Protein AF-0000000078283180 (afdb_homodimer)

Foldseek 3Di:
DADLLRDPDWQEWEKEAADCVVVQVVVCVVLVHDRWDKDKQAACVQWQKDFPNHGFRPWIWIKTWDDDDVNHIYMYTYIDCGDHLSNVCCVVPNIDTAEIEDESPPDDPVSSVVSVVVVPWAWGMKTAGNVNQWIKTWIHPCVPPNHIYMYTYGND/DADLLRDPDWQEWEKEAADCVVVQVVVCVVLVHDRWDKDKQAACVQWQKDFPNHGFRPWIWIKTWDDDDVNHIYMYTYIDCGDHLSNVCCVVPNIDTAEIEDESPPDDPVSSVVSVVVVPWDWGMKTAGNVRQWIKTWIHPCVPPNHIYMYTYGND

Secondary structure (DSSP, 8-state):
---TTS-----EEEEE-S-HHHHHHHHHHHHTSPPPPPEE---HHHH--EETTEE-TT--EEEEEEEEETTEEEEEEEE-SSSSHHHHHHHHH-SEEEEEEEE-TTS-HHHHHHHHHHTT-EEEEEEE-TTSSEEEEEEE-TTTTSSEEEEEEE--/---TTS-----EEEEE-S-HHHHHHHHHHHHTSPPPPPEE---HHHH--EETTEE-TT--EEEEEEE-STT-EEEEEEE-SSSSHHHHHHHHH-SEEEEEEEE-TTS-HHHHHHHHHHTT-EEEEEEE-TTSSEEEEEEE-TTTTSSEEEEEEE--

InterPro domains:
  IPR029068 Glyoxalase/Bleomycin resistance protein/Dihydroxybiphenyl dioxygenase [G3DSA:3.10.180.10] (2-153)
  IPR029068 Glyoxalase/Bleomycin resistance protein/Dihydroxybiphenyl dioxygenase [SSF54593] (11-151)

Radius of gyration: 19.09 Å; Cα contacts (8 Å, |Δi|>4): 791; chains: 2; bounding box: 43×55×44 Å

Structure (mmCIF, N/CA/C/O backbone):
data_AF-0000000078283180-model_v1
#
loop_
_entity.id
_entity.type
_entity.pdbx_description
1 polymer 'Lactoylglutathione lyase'
#
loop_
_atom_site.group_PDB
_atom_site.id
_atom_site.type_symbol
_atom_site.label_atom_id
_atom_site.label_alt_id
_atom_site.label_comp_id
_atom_site.label_asym_id
_atom_site.label_entity_id
_atom_site.label_seq_id
_atom_site.pdbx_PDB_ins_code
_atom_site.Cartn_x
_atom_site.Cartn_y
_atom_site.Cartn_z
_atom_site.occupancy
_atom_site.B_iso_or_equiv
_atom_site.auth_seq_id
_atom_site.auth_comp_id
_atom_site.auth_asym_id
_atom_site.auth_atom_id
_atom_site.pdbx_PDB_model_num
ATOM 1 N N . MET A 1 1 ? -22.797 6.039 -8.352 1 75.88 1 MET A N 1
ATOM 2 C CA . MET A 1 1 ? -22.641 6.828 -7.133 1 75.88 1 MET A CA 1
ATOM 3 C C . MET A 1 1 ? -21.312 7.574 -7.152 1 75.88 1 MET A C 1
ATOM 5 O O . MET A 1 1 ? -20.391 7.203 -7.887 1 75.88 1 MET A O 1
ATOM 9 N N . SER A 1 2 ? -21.328 8.75 -6.512 1 90.5 2 SER A N 1
ATOM 10 C CA . SER A 1 2 ? -20.109 9.562 -6.5 1 90.5 2 SER A CA 1
ATOM 11 C C . SER A 1 2 ? -19.125 9.07 -5.445 1 90.5 2 SER A C 1
ATOM 13 O O . SER A 1 2 ? -19.531 8.586 -4.383 1 90.5 2 SER A O 1
ATOM 15 N N . ALA A 1 3 ? -17.906 9.07 -5.793 1 96.62 3 ALA A N 1
ATOM 16 C CA . ALA A 1 3 ? -16.875 8.734 -4.812 1 96.62 3 ALA A CA 1
ATOM 17 C C . ALA A 1 3 ? -17 9.594 -3.561 1 96.62 3 ALA A C 1
ATOM 19 O O . ALA A 1 3 ? -17.281 10.797 -3.652 1 96.62 3 ALA A O 1
ATOM 20 N N . VAL A 1 4 ? -16.734 9.008 -2.412 1 97.62 4 VAL A N 1
ATOM 21 C CA . VAL A 1 4 ? -16.875 9.695 -1.131 1 97.62 4 VAL A CA 1
ATOM 22 C C . VAL A 1 4 ? -15.992 10.93 -1.098 1 97.62 4 VAL A C 1
ATOM 24 O O . VAL A 1 4 ? -16.391 11.984 -0.599 1 97.62 4 VAL A O 1
ATOM 27 N N . VAL A 1 5 ? -14.758 10.734 -1.696 1 97.94 5 VAL A N 1
ATOM 28 C CA . VAL A 1 5 ? -13.828 11.852 -1.593 1 97.94 5 VAL A CA 1
ATOM 29 C C . VAL A 1 5 ? -13.617 12.477 -2.969 1 97.94 5 VAL A C 1
ATOM 31 O O . VAL A 1 5 ? -12.547 13.031 -3.25 1 97.94 5 VAL A O 1
ATOM 34 N N . GLY A 1 6 ? -14.484 12.281 -3.883 1 96.75 6 GLY A N 1
ATOM 35 C CA . GLY A 1 6 ? -14.5 12.969 -5.164 1 96.75 6 GLY A CA 1
ATOM 36 C C . GLY A 1 6 ? -13.594 12.328 -6.199 1 96.75 6 GLY A C 1
ATOM 37 O O . GLY A 1 6 ? -13.414 12.867 -7.293 1 96.75 6 GLY A O 1
ATOM 38 N N . THR A 1 7 ? -12.961 11.258 -5.906 1 97.31 7 THR A N 1
ATOM 39 C CA . THR A 1 7 ? -12.07 10.562 -6.828 1 97.31 7 THR A CA 1
ATOM 40 C C . THR A 1 7 ? -11.992 9.07 -6.488 1 97.31 7 THR A C 1
ATOM 42 O O . THR A 1 7 ? -12.18 8.688 -5.336 1 97.31 7 THR A O 1
ATOM 45 N N . ASP A 1 8 ? -11.742 8.273 -7.438 1 97.5 8 ASP A N 1
ATOM 46 C CA . ASP A 1 8 ? -11.477 6.852 -7.242 1 97.5 8 ASP A CA 1
ATOM 47 C C . ASP A 1 8 ? -10.039 6.508 -7.605 1 97.5 8 ASP A C 1
ATOM 49 O O . ASP A 1 8 ? -9.711 5.348 -7.859 1 97.5 8 ASP A O 1
ATOM 53 N N . LEU A 1 9 ? -9.148 7.523 -7.695 1 97.88 9 LEU A N 1
ATOM 54 C CA . LEU A 1 9 ? -7.758 7.348 -8.094 1 97.88 9 LEU A CA 1
ATOM 55 C C . LEU A 1 9 ? -6.836 7.383 -6.875 1 97.88 9 LEU A C 1
ATOM 57 O O . LEU A 1 9 ? -6.895 8.32 -6.078 1 97.88 9 LEU A O 1
ATOM 61 N N . VAL A 1 10 ? -6.059 6.367 -6.695 1 98.81 10 VAL A N 1
ATOM 62 C CA . VAL A 1 10 ? -5.02 6.359 -5.672 1 98.81 10 VAL A CA 1
ATOM 63 C C . VAL A 1 10 ? -3.795 7.121 -6.176 1 98.81 10 VAL A C 1
ATOM 65 O O . VAL A 1 10 ? -3.324 6.887 -7.289 1 98.81 10 VAL A O 1
ATOM 68 N N . CYS A 1 11 ? -3.266 7.988 -5.355 1 98.69 11 CYS A N 1
ATOM 69 C CA . CYS A 1 11 ? -2.162 8.805 -5.852 1 98.69 11 CYS A CA 1
ATOM 70 C C . CYS A 1 11 ? -0.899 8.57 -5.035 1 98.69 11 CYS A C 1
ATOM 72 O O . CYS A 1 11 ? 0.169 9.086 -5.371 1 98.69 11 CYS A O 1
ATOM 74 N N . GLN A 1 12 ? -0.969 7.812 -4.016 1 98.94 12 GLN A N 1
ATOM 75 C CA . GLN A 1 12 ? 0.209 7.605 -3.182 1 98.94 12 GLN A CA 1
ATOM 76 C C . GLN A 1 12 ? 0.074 6.34 -2.34 1 98.94 12 GLN A C 1
ATOM 78 O O . GLN A 1 12 ? -1.014 6.027 -1.852 1 98.94 12 GLN A O 1
ATOM 83 N N . VAL A 1 13 ? 1.106 5.645 -2.164 1 98.94 13 VAL A N 1
ATOM 84 C CA . VAL A 1 13 ? 1.295 4.594 -1.169 1 98.94 13 VAL A CA 1
ATOM 85 C C . VAL A 1 13 ? 2.4 4.996 -0.194 1 98.94 13 VAL A C 1
ATOM 87 O O . VAL A 1 13 ? 3.529 5.273 -0.606 1 98.94 13 VAL A O 1
ATOM 90 N N . GLY A 1 14 ? 2.068 5.012 1.062 1 98.94 14 GLY A N 1
ATOM 91 C CA . GLY A 1 14 ? 3.023 5.484 2.051 1 98.94 14 GLY A CA 1
ATOM 92 C C . GLY A 1 14 ? 3.604 4.371 2.9 1 98.94 14 GLY A C 1
ATOM 93 O O . GLY A 1 14 ? 2.887 3.453 3.307 1 98.94 14 GLY A O 1
ATOM 94 N N . PHE A 1 15 ? 4.875 4.449 3.23 1 98.94 15 PHE A N 1
ATOM 95 C CA . PHE A 1 15 ? 5.621 3.518 4.07 1 98.94 15 PHE A CA 1
ATOM 96 C C . PHE A 1 15 ? 6.156 4.215 5.312 1 98.94 15 PHE A C 1
ATOM 98 O O . PHE A 1 15 ? 6.629 5.352 5.238 1 98.94 15 PHE A O 1
ATOM 105 N N . ILE A 1 16 ? 6.078 3.498 6.375 1 98.94 16 ILE A N 1
ATOM 106 C CA . ILE A 1 16 ? 6.801 3.904 7.574 1 98.94 16 ILE A CA 1
ATOM 107 C C . ILE A 1 16 ? 8.125 3.143 7.66 1 98.94 16 ILE A C 1
ATOM 109 O O . ILE A 1 16 ? 8.156 1.92 7.504 1 98.94 16 ILE A O 1
ATOM 113 N N . VAL A 1 17 ? 9.211 3.869 7.895 1 98.94 17 VAL A N 1
ATOM 114 C CA . VAL A 1 17 ? 10.539 3.254 7.922 1 98.94 17 VAL A CA 1
ATOM 115 C C . VAL A 1 17 ? 11.32 3.766 9.125 1 98.94 17 VAL A C 1
ATOM 117 O O . VAL A 1 17 ? 11.016 4.828 9.672 1 98.94 17 VAL A O 1
ATOM 120 N N . LYS A 1 18 ? 12.344 3.051 9.578 1 98.75 18 LYS A N 1
ATOM 121 C CA . LYS A 1 18 ? 13.211 3.432 10.695 1 98.75 18 LYS A CA 1
ATOM 122 C C . LYS A 1 18 ? 14.406 4.246 10.203 1 98.75 18 LYS A C 1
ATOM 124 O O . LYS A 1 18 ? 14.914 5.109 10.922 1 98.75 18 LYS A O 1
ATOM 129 N N . ASP A 1 19 ? 14.93 3.934 9.102 1 98.75 19 ASP A N 1
ATOM 130 C CA . ASP A 1 19 ? 16.078 4.582 8.469 1 98.75 19 ASP A CA 1
ATOM 131 C C . ASP A 1 19 ? 15.773 4.93 7.012 1 98.75 19 ASP A C 1
ATOM 133 O O . ASP A 1 19 ? 15.977 4.102 6.117 1 98.75 19 ASP A O 1
ATOM 137 N N . ILE A 1 20 ? 15.43 6.152 6.754 1 98.88 20 ILE A N 1
ATOM 138 C CA . ILE A 1 20 ? 14.922 6.566 5.449 1 98.88 20 ILE A CA 1
ATOM 139 C C . ILE A 1 20 ? 16.062 6.562 4.434 1 98.88 20 ILE A C 1
ATOM 141 O O . ILE A 1 20 ? 15.844 6.293 3.25 1 98.88 20 ILE A O 1
ATOM 145 N N . ASN A 1 21 ? 17.234 6.879 4.848 1 98.81 21 ASN A N 1
ATOM 146 C CA . ASN A 1 21 ? 18.359 6.902 3.92 1 98.81 21 ASN A CA 1
ATOM 147 C C . ASN A 1 21 ? 18.703 5.5 3.42 1 98.81 21 ASN A C 1
ATOM 149 O O . ASN A 1 21 ? 18.922 5.301 2.223 1 98.81 21 ASN A O 1
ATOM 153 N N . ALA A 1 22 ? 18.734 4.543 4.305 1 98.81 22 ALA A N 1
ATOM 154 C CA . ALA A 1 22 ? 18.984 3.162 3.9 1 98.81 22 ALA A CA 1
ATOM 155 C C . ALA A 1 22 ? 17.875 2.65 2.98 1 98.81 22 ALA A C 1
ATOM 157 O O . ALA A 1 22 ? 18.156 2.033 1.95 1 98.81 22 ALA A O 1
ATOM 158 N N . THR A 1 23 ? 16.641 2.904 3.328 1 98.88 23 THR A N 1
ATOM 159 C CA . THR A 1 23 ? 15.516 2.365 2.582 1 98.88 23 THR A CA 1
ATOM 160 C C . THR A 1 23 ? 15.406 3.027 1.211 1 98.88 23 THR A C 1
ATOM 162 O O . THR A 1 23 ? 15.164 2.354 0.207 1 98.88 23 THR A O 1
ATOM 165 N N . LYS A 1 24 ? 15.562 4.387 1.177 1 98.81 24 LYS A N 1
ATOM 166 C CA . LYS A 1 24 ? 15.43 5.047 -0.118 1 98.81 24 LYS A CA 1
ATOM 167 C C . LYS A 1 24 ? 16.531 4.617 -1.074 1 98.81 24 LYS A C 1
ATOM 169 O O . LYS A 1 24 ? 16.328 4.574 -2.289 1 98.81 24 LYS A O 1
ATOM 174 N N . LYS A 1 25 ? 17.703 4.32 -0.58 1 98.75 25 LYS A N 1
ATOM 175 C CA . LYS A 1 25 ? 18.797 3.805 -1.41 1 98.75 25 LYS A CA 1
ATOM 176 C C . LYS A 1 25 ? 18.422 2.469 -2.041 1 98.75 25 LYS A C 1
ATOM 178 O O . LYS A 1 25 ? 18.641 2.254 -3.234 1 98.75 25 LYS A O 1
ATOM 183 N N . LYS A 1 26 ? 17.875 1.59 -1.246 1 98.75 26 LYS A N 1
ATOM 184 C CA . LYS A 1 26 ? 17.5 0.262 -1.726 1 98.75 26 LYS A CA 1
ATOM 185 C C . LYS A 1 26 ? 16.359 0.343 -2.729 1 98.75 26 LYS A C 1
ATOM 187 O O . LYS A 1 26 ? 16.344 -0.371 -3.734 1 98.75 26 LYS A O 1
ATOM 192 N N . TRP A 1 27 ? 15.359 1.19 -2.51 1 98.88 27 TRP A N 1
ATOM 193 C CA . TRP A 1 27 ? 14.281 1.392 -3.473 1 98.88 27 TRP A CA 1
ATOM 194 C C . TRP A 1 27 ? 14.82 1.955 -4.785 1 98.88 27 TRP A C 1
ATOM 196 O O . TRP A 1 27 ? 14.398 1.541 -5.867 1 98.88 27 TRP A O 1
ATOM 206 N N . ALA A 1 28 ? 15.703 2.943 -4.66 1 98.81 28 ALA A N 1
ATOM 207 C CA . ALA A 1 28 ? 16.297 3.514 -5.867 1 98.81 28 ALA A CA 1
ATOM 208 C C . ALA A 1 28 ? 17 2.439 -6.695 1 98.81 28 ALA A C 1
ATOM 210 O O . ALA A 1 28 ? 16.859 2.402 -7.918 1 98.81 28 ALA A O 1
ATOM 211 N N . GLU A 1 29 ? 17.734 1.609 -6.039 1 98.5 29 GLU A N 1
ATOM 212 C CA . GLU A 1 29 ? 18.406 0.494 -6.699 1 98.5 29 GLU A CA 1
ATOM 213 C C . GLU A 1 29 ? 17.391 -0.441 -7.359 1 98.5 29 GLU A C 1
ATOM 215 O O . GLU A 1 29 ? 17.547 -0.803 -8.531 1 98.5 29 GLU A O 1
ATOM 220 N N . PHE A 1 30 ? 16.391 -0.771 -6.73 1 98.81 30 PHE A N 1
ATOM 221 C CA . PHE A 1 30 ? 15.383 -1.702 -7.227 1 98.81 30 PHE A CA 1
ATOM 222 C C . PHE A 1 30 ? 14.648 -1.117 -8.43 1 98.81 30 PHE A C 1
ATOM 224 O O . PHE A 1 30 ? 14.453 -1.802 -9.438 1 98.81 30 PHE A O 1
ATOM 231 N N . LEU A 1 31 ? 14.266 0.133 -8.32 1 98.75 31 LEU A N 1
ATOM 232 C CA . LEU A 1 31 ? 13.469 0.793 -9.344 1 98.75 31 LEU A CA 1
ATOM 233 C C . LEU A 1 31 ? 14.344 1.271 -10.5 1 98.75 31 LEU A C 1
ATOM 235 O O . LEU A 1 31 ? 13.844 1.591 -11.578 1 98.75 31 LEU A O 1
ATOM 239 N N . GLY A 1 32 ? 15.625 1.306 -10.266 1 98.25 32 GLY A N 1
ATOM 240 C CA . GLY A 1 32 ? 16.531 1.804 -11.297 1 98.25 32 GLY A CA 1
ATOM 241 C C . GLY A 1 32 ? 16.391 3.297 -11.531 1 98.25 32 GLY A C 1
ATOM 242 O O . GLY A 1 32 ? 16.391 3.75 -12.68 1 98.25 32 GLY A O 1
ATOM 243 N N . VAL A 1 33 ? 16.172 4.055 -10.5 1 98.5 33 VAL A N 1
ATOM 244 C CA . VAL A 1 33 ? 16.016 5.504 -10.602 1 98.5 33 VAL A CA 1
ATOM 245 C C . VAL A 1 33 ? 17 6.203 -9.664 1 98.5 33 VAL A C 1
ATOM 247 O O . VAL A 1 33 ? 17.656 5.551 -8.859 1 98.5 33 VAL A O 1
ATOM 250 N N . GLU A 1 34 ? 17.062 7.488 -9.766 1 98.06 34 GLU A N 1
ATOM 251 C CA . GLU A 1 34 ? 17.891 8.281 -8.867 1 98.06 34 GLU A CA 1
ATOM 252 C C . GLU A 1 34 ? 17.312 8.305 -7.457 1 98.06 34 GLU A C 1
ATOM 254 O O . GLU A 1 34 ? 16.094 8.336 -7.281 1 98.06 34 GLU A O 1
ATOM 259 N N . GLU A 1 35 ? 18.234 8.297 -6.508 1 97.81 35 GLU A N 1
ATOM 260 C CA . GLU A 1 35 ? 17.828 8.445 -5.113 1 97.81 35 GLU A CA 1
ATOM 261 C C . GLU A 1 35 ? 17.203 9.812 -4.867 1 97.81 35 GLU A C 1
ATOM 263 O O . GLU A 1 35 ? 17.797 10.844 -5.188 1 97.81 35 GLU A O 1
ATOM 268 N N . PRO A 1 36 ? 16.031 9.852 -4.363 1 98.56 36 PRO A N 1
ATOM 269 C CA . PRO A 1 36 ? 15.461 11.156 -4.023 1 98.56 36 PRO A CA 1
ATOM 270 C C . PRO A 1 36 ? 16.078 11.758 -2.766 1 98.56 36 PRO A C 1
ATOM 272 O O . PRO A 1 36 ? 16.734 11.055 -1.996 1 98.56 36 PRO A O 1
ATOM 275 N N . GLU A 1 37 ? 15.852 13.047 -2.588 1 98.19 37 GLU A N 1
ATOM 276 C CA . GLU A 1 37 ? 16.219 13.695 -1.329 1 98.19 37 GLU A CA 1
ATOM 277 C C . GLU A 1 37 ? 15.219 13.359 -0.226 1 98.19 37 GLU A C 1
ATOM 279 O O . GLU A 1 37 ? 14.023 13.172 -0.494 1 98.19 37 GLU A O 1
ATOM 284 N N . ALA A 1 38 ? 15.766 13.188 0.987 1 98.44 38 ALA A N 1
ATOM 285 C CA . ALA A 1 38 ? 14.922 13.156 2.178 1 98.44 38 ALA A CA 1
ATOM 286 C C . ALA A 1 38 ? 14.906 14.508 2.883 1 98.44 38 ALA A C 1
ATOM 288 O O . ALA A 1 38 ? 15.961 15.133 3.055 1 98.44 38 ALA A O 1
ATOM 289 N N . ALA A 1 39 ? 13.711 14.977 3.24 1 97.62 39 ALA A N 1
ATOM 290 C CA . ALA A 1 39 ? 13.594 16.266 3.906 1 97.62 39 ALA A CA 1
ATOM 291 C C . ALA A 1 39 ? 12.594 16.203 5.055 1 97.62 39 ALA A C 1
ATOM 293 O O . ALA A 1 39 ? 11.68 15.375 5.047 1 97.62 39 ALA A O 1
ATOM 294 N N . LEU A 1 40 ? 12.781 17.062 5.98 1 96.75 40 LEU A N 1
ATOM 295 C CA . LEU A 1 40 ? 11.82 17.156 7.074 1 96.75 40 LEU A CA 1
ATOM 296 C C . LEU A 1 40 ? 10.492 17.719 6.586 1 96.75 40 LEU A C 1
ATOM 298 O O . LEU A 1 40 ? 10.469 18.547 5.672 1 96.75 40 LEU A O 1
ATOM 302 N N . CYS A 1 41 ? 9.406 17.266 7.133 1 94.38 41 CYS A N 1
ATOM 303 C CA . CYS A 1 41 ? 8.062 17.703 6.75 1 94.38 41 CYS A CA 1
ATOM 304 C C . CYS A 1 41 ? 7.922 19.219 6.875 1 94.38 41 CYS A C 1
ATOM 306 O O . CYS A 1 41 ? 7.195 19.844 6.102 1 94.38 41 CYS A O 1
ATOM 308 N N . GLY A 1 42 ? 8.547 19.781 7.938 1 94.88 42 GLY A N 1
ATOM 309 C CA . GLY A 1 42 ? 8.453 21.219 8.164 1 94.88 42 GLY A CA 1
ATOM 310 C C . GLY A 1 42 ? 8.305 21.578 9.633 1 94.88 42 GLY A C 1
ATOM 311 O O . GLY A 1 42 ? 8.188 20.703 10.484 1 94.88 42 GLY A O 1
ATOM 312 N N . GLU A 1 43 ? 8.281 22.922 9.875 1 96.38 43 GLU A N 1
ATOM 313 C CA . GLU A 1 43 ? 8.164 23.422 11.242 1 96.38 43 GLU A CA 1
ATOM 314 C C . GLU A 1 43 ? 6.707 23.531 11.664 1 96.38 43 GLU A C 1
ATOM 316 O O . GLU A 1 43 ? 5.84 23.859 10.852 1 96.38 43 GLU A O 1
ATOM 321 N N . TYR A 1 44 ? 6.512 23.328 12.977 1 97.94 44 TYR A N 1
ATOM 322 C CA . TYR A 1 44 ? 5.156 23.312 13.516 1 97.94 44 TYR A CA 1
ATOM 323 C C . TYR A 1 44 ? 4.426 24.609 13.203 1 97.94 44 TYR A C 1
ATOM 325 O O . TYR A 1 44 ? 3.207 24.609 13.008 1 97.94 44 TYR A O 1
ATOM 333 N N . GLU A 1 45 ? 5.125 25.766 13.172 1 98.12 45 GLU A N 1
ATOM 334 C CA . GLU A 1 45 ? 4.496 27.047 12.875 1 98.12 45 GLU A CA 1
ATOM 335 C C . GLU A 1 45 ? 3.781 27 11.523 1 98.12 45 GLU A C 1
ATOM 337 O O . GLU A 1 45 ? 2.777 27.688 11.32 1 98.12 45 GLU A O 1
ATOM 342 N N . THR A 1 46 ? 4.277 26.203 10.672 1 98.25 46 THR A N 1
ATOM 343 C CA . THR A 1 46 ? 3.682 26.047 9.344 1 98.25 46 THR A CA 1
ATOM 344 C C . THR A 1 46 ? 2.748 24.844 9.312 1 98.25 46 THR A C 1
ATOM 346 O O . THR A 1 46 ? 1.59 24.969 8.898 1 98.25 46 THR A O 1
ATOM 349 N N . THR A 1 47 ? 3.211 23.656 9.789 1 98.38 47 THR A N 1
ATOM 350 C CA . THR A 1 47 ? 2.512 22.391 9.586 1 98.38 47 THR A CA 1
ATOM 351 C C . THR A 1 47 ? 1.264 22.312 10.461 1 98.38 47 THR A C 1
ATOM 353 O O . THR A 1 47 ? 0.278 21.672 10.094 1 98.38 47 THR A O 1
ATOM 356 N N . ARG A 1 48 ? 1.324 22.922 11.711 1 98.62 48 ARG A N 1
ATOM 357 C CA . ARG A 1 48 ? 0.199 22.953 12.641 1 98.62 48 ARG A CA 1
ATOM 358 C C . ARG A 1 48 ? -0.385 21.547 12.828 1 98.62 48 ARG A C 1
ATOM 360 O O . ARG A 1 48 ? -1.605 21.375 12.828 1 98.62 48 ARG A O 1
ATOM 367 N N . THR A 1 49 ? 0.521 20.594 12.969 1 98.75 49 THR A N 1
ATOM 368 C CA . THR A 1 49 ? 0.129 19.203 13.07 1 98.75 49 THR A CA 1
ATOM 369 C C . THR A 1 49 ? -0.757 18.969 14.297 1 98.75 49 THR A C 1
ATOM 371 O O . THR A 1 49 ? -0.473 19.484 15.375 1 98.75 49 THR A O 1
ATOM 374 N N . GLU A 1 50 ? -1.859 18.297 14.102 1 98.88 50 GLU A N 1
ATOM 375 C CA . GLU A 1 50 ? -2.729 17.812 15.164 1 98.88 50 GLU A CA 1
ATOM 376 C C . GLU A 1 50 ? -2.826 16.281 15.141 1 98.88 50 GLU A C 1
ATOM 378 O O . GLU A 1 50 ? -3.021 15.695 14.078 1 98.88 50 GLU A O 1
ATOM 383 N N . PHE A 1 51 ? -2.615 15.672 16.266 1 98.81 51 PHE A N 1
ATOM 384 C CA . PHE A 1 51 ? -2.705 14.227 16.438 1 98.81 51 PHE A CA 1
ATOM 385 C C . PHE A 1 51 ? -3.795 13.867 17.438 1 98.81 51 PHE A C 1
ATOM 387 O O . PHE A 1 51 ? -3.752 14.297 18.594 1 98.81 51 PHE A O 1
ATOM 394 N N . LYS A 1 52 ? -4.73 13.148 17 1 98.25 52 LYS A N 1
ATOM 395 C CA . LYS A 1 52 ? -5.867 12.734 17.812 1 98.25 52 LYS A CA 1
ATOM 396 C C . LYS A 1 52 ? -6.562 13.938 18.453 1 98.25 52 LYS A C 1
ATOM 398 O O . LYS A 1 52 ? -6.844 13.938 19.656 1 98.25 52 LYS A O 1
ATOM 403 N N . GLY A 1 53 ? -6.691 14.922 17.641 1 98 53 GLY A N 1
ATOM 404 C CA . GLY A 1 53 ? -7.488 16.078 18.016 1 98 53 GLY A CA 1
ATOM 405 C C . GLY A 1 53 ? -6.719 17.078 18.859 1 98 53 GLY A C 1
ATOM 406 O O . GLY A 1 53 ? -7.262 18.109 19.25 1 98 53 GLY A O 1
ATOM 407 N N . GLN A 1 54 ? -5.488 16.828 19.125 1 98.62 54 GLN A N 1
ATOM 408 C CA . GLN A 1 54 ? -4.672 17.719 19.938 1 98.62 54 GLN A CA 1
ATOM 409 C C . GLN A 1 54 ? -3.465 18.234 19.156 1 98.62 54 GLN A C 1
ATOM 411 O O . GLN A 1 54 ? -2.883 17.5 18.359 1 98.62 54 GLN A O 1
ATOM 416 N N . PRO A 1 55 ? -3.111 19.484 19.5 1 98.69 55 PRO A N 1
ATOM 417 C CA . PRO A 1 55 ? -1.868 19.938 18.875 1 98.69 55 PRO A CA 1
ATOM 418 C C . PRO A 1 55 ? -0.693 19 19.125 1 98.69 55 PRO A C 1
ATOM 420 O O . PRO A 1 55 ? -0.562 18.469 20.234 1 98.69 55 PRO A O 1
ATOM 423 N N . ALA A 1 56 ? 0.1 18.766 18.141 1 98.69 56 ALA A N 1
ATOM 424 C CA . ALA A 1 56 ? 1.287 17.922 18.234 1 98.69 56 ALA A CA 1
ATOM 425 C C . ALA A 1 56 ? 2.529 18.672 17.75 1 98.69 56 ALA A C 1
ATOM 427 O O . ALA A 1 56 ? 3.115 18.297 16.719 1 98.69 56 ALA A O 1
ATOM 428 N N . PRO A 1 57 ? 3.021 19.656 18.484 1 98.44 57 PRO A N 1
ATOM 429 C CA . PRO A 1 57 ? 4.098 20.516 18 1 98.44 57 PRO A CA 1
ATOM 430 C C . PRO A 1 57 ? 5.418 19.766 17.797 1 98.44 57 PRO A C 1
ATOM 432 O O . PRO A 1 57 ? 6.285 20.234 17.062 1 98.44 57 PRO A O 1
ATOM 435 N N . GLU A 1 58 ? 5.562 18.641 18.438 1 98.31 58 GLU A N 1
ATOM 436 C CA . GLU A 1 58 ? 6.836 17.922 18.359 1 98.31 58 GLU A CA 1
ATOM 437 C C . GLU A 1 58 ? 6.797 16.844 17.266 1 98.31 58 GLU A C 1
ATOM 439 O O . GLU A 1 58 ? 7.832 16.297 16.906 1 98.31 58 GLU A O 1
ATOM 444 N N . ALA A 1 59 ? 5.625 16.484 16.781 1 98.5 59 ALA A N 1
ATOM 445 C CA . ALA A 1 59 ? 5.512 15.461 15.75 1 98.5 59 ALA A CA 1
ATOM 446 C C . ALA A 1 59 ? 6.184 15.914 14.453 1 98.5 59 ALA A C 1
ATOM 448 O O . ALA A 1 59 ? 5.887 17 13.938 1 98.5 59 ALA A O 1
ATOM 449 N N . ASN A 1 60 ? 7.082 15.172 13.961 1 98.31 60 ASN A N 1
ATOM 450 C CA . ASN A 1 60 ? 7.801 15.453 12.719 1 98.31 60 ASN A CA 1
ATOM 451 C C . ASN A 1 60 ? 8.312 14.164 12.07 1 98.31 60 ASN A C 1
ATOM 453 O O . ASN A 1 60 ? 8.227 13.086 12.656 1 98.31 60 ASN A O 1
ATOM 457 N N . SER A 1 61 ? 8.695 14.273 10.836 1 98.62 61 SER A N 1
ATOM 458 C CA . SER A 1 61 ? 9.195 13.125 10.094 1 98.62 61 SER A CA 1
ATOM 459 C C . SER A 1 61 ? 10.039 13.555 8.898 1 98.62 61 SER A C 1
ATOM 461 O O . SER A 1 61 ? 9.875 14.672 8.391 1 98.62 61 SER A O 1
ATOM 463 N N . TYR A 1 62 ? 10.992 12.75 8.508 1 98.69 62 TYR A N 1
ATOM 464 C CA . TYR A 1 62 ? 11.617 12.867 7.199 1 98.69 62 TYR A CA 1
ATOM 465 C C . TYR A 1 62 ? 10.773 12.195 6.129 1 98.69 62 TYR A C 1
ATOM 467 O O . TYR A 1 62 ? 10.203 11.117 6.355 1 98.69 62 TYR A O 1
ATOM 475 N N . LEU A 1 63 ? 10.734 12.82 4.969 1 98.75 63 LEU A N 1
ATOM 476 C CA . LEU A 1 63 ? 9.961 12.312 3.844 1 98.75 63 LEU A CA 1
ATOM 477 C C . LEU A 1 63 ? 10.836 12.141 2.609 1 98.75 63 LEU A C 1
ATOM 479 O O . LEU A 1 63 ? 11.742 12.945 2.369 1 98.75 63 LEU A O 1
ATOM 483 N N . ALA A 1 64 ? 10.609 11.18 1.791 1 98.81 64 ALA A N 1
ATOM 484 C CA . ALA A 1 64 ? 11.164 10.977 0.455 1 98.81 64 ALA A CA 1
ATOM 485 C C . ALA A 1 64 ? 10.125 10.383 -0.486 1 98.81 64 ALA A C 1
ATOM 487 O O . ALA A 1 64 ? 9.273 9.594 -0.062 1 98.81 64 ALA A O 1
ATOM 488 N N . PHE A 1 65 ? 10.211 10.703 -1.771 1 98.81 65 PHE A N 1
ATOM 489 C CA . PHE A 1 65 ? 9.164 10.336 -2.717 1 98.81 65 PHE A CA 1
ATOM 490 C C . PHE A 1 65 ? 9.758 9.719 -3.977 1 98.81 65 PHE A C 1
ATOM 492 O O . PHE A 1 65 ? 10.781 10.195 -4.48 1 98.81 65 PHE A O 1
ATOM 499 N N . PHE A 1 66 ? 9.18 8.68 -4.473 1 98.88 66 PHE A N 1
ATOM 500 C CA . PHE A 1 66 ? 9.438 8.086 -5.781 1 98.88 66 PHE A CA 1
ATOM 501 C C . PHE A 1 66 ? 8.211 8.188 -6.676 1 98.88 66 PHE A C 1
ATOM 503 O O . PHE A 1 66 ? 7.098 7.867 -6.25 1 98.88 66 PHE A O 1
ATOM 510 N N . ASP A 1 67 ? 8.398 8.68 -7.883 1 98.56 67 ASP A N 1
ATOM 511 C CA . ASP A 1 67 ? 7.344 8.516 -8.883 1 98.56 67 ASP A CA 1
ATOM 512 C C . ASP A 1 67 ? 7.352 7.105 -9.461 1 98.56 67 ASP A C 1
ATOM 514 O O . ASP A 1 67 ? 8.336 6.688 -10.078 1 98.56 67 ASP A O 1
ATOM 518 N N . VAL A 1 68 ? 6.215 6.352 -9.281 1 98.62 68 VAL A N 1
ATOM 519 C CA . VAL A 1 68 ? 6.23 4.941 -9.656 1 98.62 68 VAL A CA 1
ATOM 520 C C . VAL A 1 68 ? 5.059 4.633 -10.578 1 98.62 68 VAL A C 1
ATOM 522 O O . VAL A 1 68 ? 4.559 3.506 -10.609 1 98.62 68 VAL A O 1
ATOM 525 N N . GLY A 1 69 ? 4.52 5.516 -11.258 1 97.44 69 GLY A N 1
ATOM 526 C CA . GLY A 1 69 ? 3.422 5.438 -12.203 1 97.44 69 GLY A CA 1
ATOM 527 C C . GLY A 1 69 ? 2.768 6.781 -12.469 1 97.44 69 GLY A C 1
ATOM 528 O O . GLY A 1 69 ? 3.08 7.773 -11.812 1 97.44 69 GLY A O 1
ATOM 529 N N . PRO A 1 70 ? 1.943 6.809 -13.531 1 97.31 70 PRO A N 1
ATOM 530 C CA . PRO A 1 70 ? 1.228 8.062 -13.758 1 97.31 70 PRO A CA 1
ATOM 531 C C . PRO A 1 70 ? 0.37 8.484 -12.562 1 97.31 70 PRO A C 1
ATOM 533 O O . PRO A 1 70 ? -0.625 7.82 -12.258 1 97.31 70 PRO A O 1
ATOM 536 N N . GLY A 1 71 ? 0.845 9.523 -11.945 1 97.44 71 GLY A N 1
ATOM 537 C CA . GLY A 1 71 ? 0.056 10.078 -10.852 1 97.44 71 GLY A CA 1
ATOM 538 C C . GLY A 1 71 ? 0.194 9.289 -9.562 1 97.44 71 GLY A C 1
ATOM 539 O O . GLY A 1 71 ? -0.613 9.445 -8.641 1 97.44 71 GLY A O 1
ATOM 540 N N . LEU A 1 72 ? 1.157 8.414 -9.484 1 98.69 72 LEU A N 1
ATOM 541 C CA . LEU A 1 72 ? 1.325 7.59 -8.297 1 98.69 72 LEU A CA 1
ATOM 542 C C . LEU A 1 72 ? 2.705 7.797 -7.68 1 98.69 72 LEU A C 1
ATOM 544 O O . LEU A 1 72 ? 3.721 7.695 -8.375 1 98.69 72 LEU A O 1
ATOM 548 N N . GLN A 1 73 ? 2.689 8.047 -6.41 1 98.81 73 GLN A N 1
ATOM 549 C CA . GLN A 1 73 ? 3.949 8.172 -5.684 1 98.81 73 GLN A CA 1
ATOM 550 C C . GLN A 1 73 ? 4.074 7.102 -4.605 1 98.81 73 GLN A C 1
ATOM 552 O O . GLN A 1 73 ? 3.08 6.711 -3.992 1 98.81 73 GLN A O 1
ATOM 557 N N . LEU A 1 74 ? 5.254 6.59 -4.418 1 98.94 74 LEU A N 1
ATOM 558 C CA . LEU A 1 74 ? 5.68 5.898 -3.205 1 98.94 74 LEU A CA 1
ATOM 559 C C . LEU A 1 74 ? 6.332 6.867 -2.227 1 98.94 74 LEU A C 1
ATOM 561 O O . LEU A 1 74 ? 7.309 7.535 -2.57 1 98.94 74 LEU A O 1
ATOM 565 N N . GLU A 1 75 ? 5.82 6.945 -1.087 1 98.94 75 GLU A N 1
ATOM 566 C CA . GLU A 1 75 ? 6.32 7.852 -0.057 1 98.94 75 GLU A CA 1
ATOM 567 C C . GLU A 1 75 ? 6.965 7.082 1.091 1 98.94 75 GLU A C 1
ATOM 569 O O . GLU A 1 75 ? 6.387 6.121 1.604 1 98.94 75 GLU A O 1
ATOM 574 N N . LEU A 1 76 ? 8.18 7.445 1.456 1 98.94 76 LEU A N 1
ATOM 575 C CA . LEU A 1 76 ? 8.82 6.957 2.67 1 98.94 76 LEU A CA 1
ATOM 576 C C . LEU A 1 76 ? 8.727 7.988 3.789 1 98.94 76 LEU A C 1
ATOM 578 O O . LEU A 1 76 ? 8.961 9.18 3.564 1 98.94 76 LEU A O 1
ATOM 582 N N . ILE A 1 77 ? 8.367 7.531 4.969 1 98.94 77 ILE A N 1
ATOM 583 C CA . ILE A 1 77 ? 8.211 8.391 6.137 1 98.94 77 ILE A CA 1
ATOM 584 C C . ILE A 1 77 ? 9.039 7.844 7.297 1 98.94 77 ILE A C 1
ATOM 586 O O . ILE A 1 77 ? 8.82 6.719 7.746 1 98.94 77 ILE A O 1
ATOM 590 N N . GLN A 1 78 ? 10.016 8.57 7.797 1 98.94 78 GLN A N 1
ATOM 591 C CA . GLN A 1 78 ? 10.727 8.266 9.039 1 98.94 78 GLN A CA 1
ATOM 592 C C . GLN A 1 78 ? 10.273 9.188 10.164 1 98.94 78 GLN A C 1
ATOM 594 O O . GLN A 1 78 ? 10.727 10.328 10.258 1 98.94 78 GLN A O 1
ATOM 599 N N . PRO A 1 79 ? 9.414 8.703 11.008 1 98.88 79 PRO A N 1
ATOM 600 C CA . PRO A 1 79 ? 8.945 9.555 12.102 1 98.88 79 PRO A CA 1
ATOM 601 C C . PRO A 1 79 ? 10.008 9.789 13.164 1 98.88 79 PRO A C 1
ATOM 603 O O . PRO A 1 79 ? 10.875 8.938 13.375 1 98.88 79 PRO A O 1
ATOM 606 N N . ASN A 1 80 ? 9.953 10.945 13.797 1 98.56 80 ASN A N 1
ATOM 607 C CA . ASN A 1 80 ? 10.734 11.102 15.016 1 98.56 80 ASN A CA 1
ATOM 608 C C . ASN A 1 80 ? 10.102 10.359 16.188 1 98.56 80 ASN A C 1
ATOM 610 O O . ASN A 1 80 ? 9.289 9.453 15.992 1 98.56 80 ASN A O 1
ATOM 614 N N . GLU A 1 81 ? 10.516 10.719 17.406 1 98.38 81 GLU A N 1
ATOM 615 C CA . GLU A 1 81 ? 10.125 9.914 18.562 1 98.38 81 GLU A CA 1
ATOM 616 C C . GLU A 1 81 ? 8.836 10.438 19.188 1 98.38 81 GLU A C 1
ATOM 618 O O . GLU A 1 81 ? 8.25 9.781 20.047 1 98.38 81 GLU A O 1
ATOM 623 N N . ALA A 1 82 ? 8.352 11.641 18.75 1 98.5 82 ALA A N 1
ATOM 624 C CA . ALA A 1 82 ? 7.156 12.234 19.344 1 98.5 82 ALA A CA 1
ATOM 625 C C . ALA A 1 82 ? 5.898 11.492 18.922 1 98.5 82 ALA A C 1
ATOM 627 O O . ALA A 1 82 ? 5.852 10.914 17.828 1 98.5 82 ALA A O 1
ATOM 628 N N . PRO A 1 83 ? 4.875 11.523 19.734 1 98.19 83 PRO A N 1
ATOM 629 C CA . PRO A 1 83 ? 3.617 10.859 19.375 1 98.19 83 PRO A CA 1
ATOM 630 C C . PRO A 1 83 ? 3.031 11.375 18.062 1 98.19 83 PRO A C 1
ATOM 632 O O . PRO A 1 83 ? 2.979 12.586 17.828 1 98.19 83 PRO A O 1
ATOM 635 N N . SER A 1 84 ? 2.629 10.523 17.25 1 98.69 84 SER A N 1
ATOM 636 C CA . SER A 1 84 ? 2.018 10.742 15.938 1 98.69 84 SER A CA 1
ATOM 637 C C . SER A 1 84 ? 1.431 9.453 15.375 1 98.69 84 SER A C 1
ATOM 639 O O . SER A 1 84 ? 1.686 8.367 15.906 1 98.69 84 SER A O 1
ATOM 641 N N . THR A 1 85 ? 0.61 9.508 14.359 1 98.5 85 THR A N 1
ATOM 642 C CA . THR A 1 85 ? 0.097 8.305 13.703 1 98.5 85 THR A CA 1
ATOM 643 C C . THR A 1 85 ? 1.237 7.48 13.125 1 98.5 85 THR A C 1
ATOM 645 O O . THR A 1 85 ? 1.174 6.25 13.109 1 98.5 85 THR A O 1
ATOM 648 N N . TRP A 1 86 ? 2.311 8.148 12.672 1 98.69 86 TRP A N 1
ATOM 649 C CA . TRP A 1 86 ? 3.469 7.477 12.086 1 98.69 86 TRP A CA 1
ATOM 650 C C . TRP A 1 86 ? 4.234 6.691 13.148 1 98.69 86 TRP A C 1
ATOM 652 O O . TRP A 1 86 ? 4.539 5.516 12.953 1 98.69 86 TRP A O 1
ATOM 662 N N . ARG A 1 87 ? 4.512 7.367 14.227 1 98.75 87 ARG A N 1
ATOM 663 C CA . ARG A 1 87 ? 5.246 6.738 15.32 1 98.75 87 ARG A CA 1
ATOM 664 C C . ARG A 1 87 ? 4.457 5.578 15.914 1 98.75 87 ARG A C 1
ATOM 666 O O . ARG A 1 87 ? 5.016 4.52 16.203 1 98.75 87 ARG A O 1
ATOM 673 N N . ASN A 1 88 ? 3.18 5.781 16.109 1 98.19 88 ASN A N 1
ATOM 674 C CA . ASN A 1 88 ? 2.326 4.707 16.625 1 98.19 88 ASN A CA 1
ATOM 675 C C . ASN A 1 88 ? 2.396 3.471 15.734 1 98.19 88 ASN A C 1
ATOM 677 O O . ASN A 1 88 ? 2.488 2.348 16.234 1 98.19 88 ASN A O 1
ATOM 681 N N . TYR A 1 89 ? 2.277 3.699 14.461 1 97.94 89 TYR A N 1
ATOM 682 C CA . TYR A 1 89 ? 2.357 2.572 13.539 1 97.94 89 TYR A CA 1
ATOM 683 C C . TYR A 1 89 ? 3.676 1.825 13.703 1 97.94 89 TYR A C 1
ATOM 685 O O . TYR A 1 89 ? 3.689 0.597 13.812 1 97.94 89 TYR A O 1
ATOM 693 N N . LEU A 1 90 ? 4.711 2.568 13.672 1 98.44 90 LEU A N 1
ATOM 694 C CA . LEU A 1 90 ? 6.035 1.97 13.797 1 98.44 90 LEU A CA 1
ATOM 695 C C . LEU A 1 90 ? 6.145 1.158 15.086 1 98.44 90 LEU A C 1
ATOM 697 O O . LEU A 1 90 ? 6.656 0.037 15.078 1 98.44 90 LEU A O 1
ATOM 701 N N . ASN A 1 91 ? 5.656 1.679 16.188 1 98.06 91 ASN A N 1
ATOM 702 C CA . ASN A 1 91 ? 5.707 1.004 17.469 1 98.06 91 ASN A CA 1
ATOM 703 C C . ASN A 1 91 ? 4.879 -0.277 17.469 1 98.06 91 ASN A C 1
ATOM 705 O O . ASN A 1 91 ? 5.297 -1.292 18.031 1 98.06 91 ASN A O 1
ATOM 709 N N . GLU A 1 92 ? 3.775 -0.226 16.828 1 96.12 92 GLU A N 1
ATOM 710 C CA . GLU A 1 92 ? 2.797 -1.305 16.922 1 96.12 92 GLU A CA 1
ATOM 711 C C . GLU A 1 92 ? 3.08 -2.395 15.898 1 96.12 92 GLU A C 1
ATOM 713 O O . GLU A 1 92 ? 2.875 -3.58 16.172 1 96.12 92 GLU A O 1
ATOM 718 N N . HIS A 1 93 ? 3.592 -1.973 14.719 1 95.44 93 HIS A N 1
ATOM 719 C CA . HIS A 1 93 ? 3.648 -2.918 13.609 1 95.44 93 HIS A CA 1
ATOM 720 C C . HIS A 1 93 ? 5.074 -3.082 13.094 1 95.44 93 HIS A C 1
ATOM 722 O O . HIS A 1 93 ? 5.367 -4.02 12.352 1 95.44 93 HIS A O 1
ATOM 728 N N . GLY A 1 94 ? 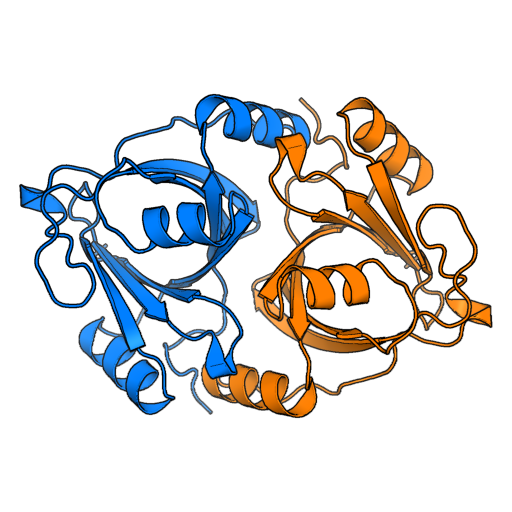5.984 -2.217 13.523 1 97.5 94 GLY A N 1
ATOM 729 C CA . GLY A 1 94 ? 7.254 -2.113 12.828 1 97.5 94 GLY A CA 1
ATOM 730 C C . GLY A 1 94 ? 7.145 -1.394 11.492 1 97.5 94 GLY A C 1
ATOM 731 O O . GLY A 1 94 ? 6.195 -0.637 11.266 1 97.5 94 GLY A O 1
ATOM 732 N N . GLU A 1 95 ? 8.18 -1.513 10.641 1 98.69 95 GLU A N 1
ATOM 733 C CA . GLU A 1 95 ? 8.211 -0.858 9.336 1 98.69 95 GLU A CA 1
ATOM 734 C C . GLU A 1 95 ? 7.242 -1.525 8.359 1 98.69 95 GLU A C 1
ATOM 736 O O . GLU A 1 95 ? 6.945 -2.715 8.484 1 98.69 95 GLU A O 1
ATOM 741 N N . GLY A 1 96 ? 6.754 -0.75 7.371 1 98.44 96 GLY A N 1
ATOM 742 C CA . GLY A 1 96 ? 5.871 -1.341 6.375 1 98.44 96 GLY A CA 1
ATOM 743 C C . GLY A 1 96 ? 4.941 -0.332 5.727 1 98.44 96 GLY A C 1
ATOM 744 O O . GLY A 1 96 ? 5.117 0.877 5.895 1 98.44 96 GLY A O 1
ATOM 745 N N . ILE A 1 97 ? 3.967 -0.802 4.934 1 98.81 97 ILE A N 1
ATOM 746 C CA . ILE A 1 97 ? 3.027 0.054 4.219 1 98.81 97 ILE A CA 1
ATOM 747 C C . ILE A 1 97 ? 1.976 0.59 5.188 1 98.81 97 ILE A C 1
ATOM 749 O O . ILE A 1 97 ? 1.29 -0.184 5.859 1 98.81 97 ILE A O 1
ATOM 753 N N . HIS A 1 98 ? 1.836 1.872 5.207 1 98.75 98 HIS A N 1
ATOM 754 C CA . HIS A 1 98 ? 1.034 2.561 6.215 1 98.75 98 HIS A CA 1
ATOM 755 C C . HIS A 1 98 ? -0.321 2.975 5.648 1 98.75 98 HIS A C 1
ATOM 757 O O . HIS A 1 98 ? -1.35 2.807 6.309 1 98.75 98 HIS A O 1
ATOM 763 N N . HIS A 1 99 ? -0.346 3.502 4.406 1 98.94 99 HIS A N 1
ATOM 764 C CA . HIS A 1 99 ? -1.588 4.082 3.91 1 98.94 99 HIS A CA 1
ATOM 765 C C . HIS A 1 99 ? -1.609 4.117 2.385 1 98.94 99 HIS A C 1
ATOM 767 O O . HIS A 1 99 ? -0.576 3.926 1.741 1 98.94 99 HIS A O 1
ATOM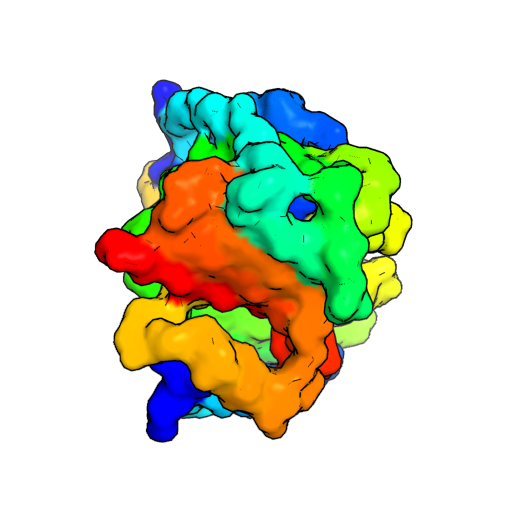 773 N N . VAL A 1 100 ? -2.801 4.344 1.842 1 98.94 100 VAL A N 1
ATOM 774 C CA . VAL A 1 100 ? -2.996 4.848 0.487 1 98.94 100 VAL A CA 1
ATOM 775 C C . VAL A 1 100 ? -3.625 6.238 0.54 1 98.94 100 VAL A C 1
ATOM 777 O O . VAL A 1 100 ? -4.379 6.551 1.466 1 98.94 100 VAL A O 1
ATOM 780 N N . ALA A 1 101 ? -3.324 7.059 -0.491 1 98.94 101 ALA A N 1
ATOM 781 C CA . ALA A 1 101 ? -3.781 8.445 -0.439 1 98.94 101 ALA A CA 1
ATOM 782 C C . ALA A 1 101 ? -4.605 8.797 -1.674 1 98.94 101 ALA A C 1
ATOM 784 O O . ALA A 1 101 ? -4.441 8.18 -2.732 1 98.94 101 ALA A O 1
ATOM 785 N N . PHE A 1 102 ? -5.461 9.789 -1.523 1 98.75 102 PHE A N 1
ATOM 786 C CA . PHE A 1 102 ? -6.344 10.336 -2.551 1 98.75 102 PHE A CA 1
ATOM 787 C C . PHE A 1 102 ? -6.246 11.852 -2.598 1 98.75 102 PHE A C 1
ATOM 789 O O . PHE A 1 102 ? -6.332 12.516 -1.562 1 98.75 102 PHE A O 1
ATOM 796 N N . ASN A 1 103 ? -6.027 12.367 -3.779 1 98 103 ASN A N 1
ATOM 797 C CA . ASN A 1 103 ? -6.137 13.812 -3.971 1 98 103 ASN A CA 1
ATOM 798 C C . ASN A 1 103 ? -7.594 14.242 -4.141 1 98 103 ASN A C 1
ATOM 800 O O . ASN A 1 103 ? -8.258 13.836 -5.094 1 98 103 ASN A O 1
ATOM 804 N N . ILE A 1 104 ? -8.109 14.992 -3.246 1 97.5 104 ILE A N 1
ATOM 805 C CA . ILE A 1 104 ? -9.539 15.297 -3.221 1 97.5 104 ILE A CA 1
ATOM 806 C C . ILE A 1 104 ? -9.82 16.516 -4.094 1 97.5 104 ILE A C 1
ATOM 808 O O . ILE A 1 104 ? -10.695 17.328 -3.781 1 97.5 104 ILE A O 1
ATOM 812 N N . LYS A 1 105 ? -9.18 16.641 -5.164 1 88.06 105 LYS A N 1
ATOM 813 C CA . LYS A 1 105 ? -9.352 17.766 -6.078 1 88.06 105 LYS A CA 1
ATOM 814 C C . LYS A 1 105 ? -10.828 17.984 -6.402 1 88.06 105 LYS A C 1
ATOM 816 O O . LYS A 1 105 ? -11.547 17.047 -6.734 1 88.06 105 LYS A O 1
ATOM 821 N N . GLY A 1 106 ? -11.422 19.156 -6.07 1 87.19 106 GLY A N 1
ATOM 822 C CA . GLY A 1 106 ? -12.805 19.484 -6.375 1 87.19 106 GLY A CA 1
ATOM 823 C C . GLY A 1 106 ? -13.68 19.609 -5.141 1 87.19 106 GLY A C 1
ATOM 824 O O . GLY A 1 106 ? -14.875 19.875 -5.242 1 87.19 106 GLY A O 1
ATOM 825 N N . MET A 1 107 ? -13.117 19.203 -4.113 1 92.44 107 MET A N 1
ATOM 826 C CA . MET A 1 107 ? -13.797 19.406 -2.84 1 92.44 107 MET A CA 1
ATOM 827 C C . MET A 1 107 ? -12.852 20.016 -1.807 1 92.44 107 MET A C 1
ATOM 829 O O . MET A 1 107 ? -11.641 20.094 -2.043 1 92.44 107 MET A O 1
ATOM 833 N N . LYS A 1 108 ? -13.477 20.5 -0.682 1 95.81 108 LYS A N 1
ATOM 834 C CA . LYS A 1 108 ? -12.672 21.047 0.41 1 95.81 108 LYS A CA 1
ATOM 835 C C . LYS A 1 108 ? -12.477 20 1.51 1 95.81 108 LYS A C 1
ATOM 837 O O . LYS A 1 108 ? -13.32 19.125 1.699 1 95.81 108 LYS A O 1
ATOM 842 N N . MET A 1 109 ? -11.414 20.141 2.254 1 98.25 109 MET A N 1
ATOM 843 C CA . MET A 1 109 ? -10.992 19.141 3.229 1 98.25 109 MET A CA 1
ATOM 844 C C . MET A 1 109 ? -12.07 18.938 4.289 1 98.25 109 MET A C 1
ATOM 846 O O . MET A 1 109 ? -12.383 17.797 4.645 1 98.25 109 MET A O 1
ATOM 850 N N . PRO A 1 110 ? -12.727 20 4.809 1 98.06 110 PRO A N 1
ATOM 851 C CA . PRO A 1 110 ? -13.742 19.75 5.828 1 98.06 110 PRO A CA 1
ATOM 852 C C . PRO A 1 110 ? -14.891 18.891 5.312 1 98.06 110 PRO A C 1
ATOM 854 O O . PRO A 1 110 ? -15.406 18.031 6.043 1 98.06 110 PRO A O 1
ATOM 857 N N . GLU A 1 111 ? -15.266 19.094 4.102 1 98.06 111 GLU A N 1
ATOM 858 C CA . GLU A 1 111 ? -16.312 18.297 3.498 1 98.06 111 GLU A CA 1
ATOM 859 C C . GLU A 1 111 ? -15.875 16.844 3.342 1 98.06 111 GLU A C 1
ATOM 861 O O . GLU A 1 111 ? -16.625 15.922 3.668 1 98.06 111 GLU A O 1
ATOM 866 N N . ALA A 1 112 ? -14.688 16.641 2.793 1 98.44 112 ALA A N 1
ATOM 867 C CA . ALA A 1 112 ? -14.156 15.289 2.613 1 98.44 112 ALA A CA 1
ATOM 868 C C . ALA A 1 112 ? -14.094 14.539 3.941 1 98.44 112 ALA A C 1
ATOM 870 O O . ALA A 1 112 ? -14.484 13.375 4.02 1 98.44 112 ALA A O 1
ATOM 871 N N . VAL A 1 113 ? -13.641 15.18 4.961 1 98.69 113 VAL A N 1
ATOM 872 C CA . VAL A 1 113 ? -13.523 14.578 6.285 1 98.69 113 VAL A CA 1
ATOM 873 C C . VAL A 1 113 ? -14.906 14.18 6.793 1 98.69 113 VAL A C 1
ATOM 875 O O . VAL A 1 113 ? -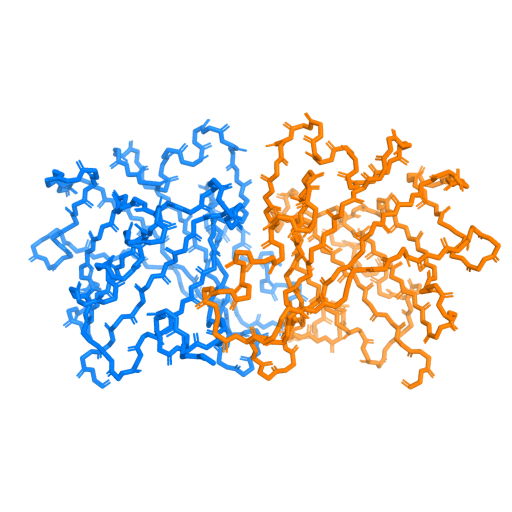15.094 13.062 7.285 1 98.69 113 VAL A O 1
ATOM 878 N N . LYS A 1 114 ? -15.812 15.07 6.668 1 98.5 114 LYS A N 1
ATOM 879 C CA . LYS A 1 114 ? -17.172 14.781 7.129 1 98.5 114 LYS A CA 1
ATOM 880 C C . LYS A 1 114 ? -17.734 13.562 6.414 1 98.5 114 LYS A C 1
ATOM 882 O O . LYS A 1 114 ? -18.344 12.695 7.043 1 98.5 114 LYS A O 1
ATOM 887 N N . ARG A 1 115 ? -17.625 13.516 5.145 1 98.25 115 ARG A N 1
ATOM 888 C CA . ARG A 1 115 ? -18.109 12.383 4.371 1 98.25 115 ARG A CA 1
ATOM 889 C C . ARG A 1 115 ? -17.438 11.086 4.82 1 98.25 115 ARG A C 1
ATOM 891 O O . ARG A 1 115 ? -18.094 10.047 4.914 1 98.25 115 ARG A O 1
ATOM 898 N N . CYS A 1 116 ? -16.141 11.109 5.082 1 98.69 116 CYS A N 1
ATOM 899 C CA . CYS A 1 116 ? -15.422 9.938 5.578 1 98.69 116 CYS A CA 1
ATOM 900 C C . CYS A 1 116 ? -15.953 9.516 6.945 1 98.69 116 CYS A C 1
ATOM 902 O O . CYS A 1 116 ? -16.141 8.328 7.207 1 98.69 116 CYS A O 1
ATOM 904 N N . GLU A 1 117 ? -16.125 10.461 7.797 1 98.69 117 GLU A N 1
ATOM 905 C CA . GLU A 1 117 ? -16.672 10.164 9.117 1 98.69 117 GLU A CA 1
ATOM 906 C C . GLU A 1 117 ? -18.047 9.516 9.008 1 98.69 117 GLU A C 1
ATOM 908 O O . GLU A 1 117 ? -18.375 8.617 9.789 1 98.69 117 GLU A O 1
ATOM 913 N N . ASP A 1 118 ? -18.875 9.961 8.094 1 98.19 118 ASP A N 1
ATOM 914 C CA . ASP A 1 118 ? -20.203 9.391 7.871 1 98.19 118 ASP A CA 1
ATOM 915 C C . ASP A 1 118 ? -20.094 7.926 7.461 1 98.19 118 ASP A C 1
ATOM 917 O O . ASP A 1 118 ? -21.047 7.156 7.664 1 98.19 118 ASP A O 1
ATOM 921 N N . LEU A 1 119 ? -18.984 7.582 6.914 1 97.38 119 LEU A N 1
ATOM 922 C CA . LEU A 1 119 ? -18.766 6.199 6.504 1 97.38 119 LEU A CA 1
ATOM 923 C C . LEU A 1 119 ? -18.141 5.387 7.637 1 97.38 119 LEU A C 1
ATOM 925 O O . LEU A 1 119 ? -17.859 4.199 7.473 1 97.38 119 LEU A O 1
ATOM 929 N N . GLY A 1 120 ? -17.828 6 8.734 1 97.94 120 GLY A N 1
ATOM 930 C CA . GLY A 1 120 ? -17.359 5.281 9.914 1 97.94 120 GLY A CA 1
ATOM 931 C C . GLY A 1 120 ? -15.867 5.449 10.156 1 97.94 120 GLY A C 1
ATOM 932 O O . GLY A 1 120 ? -15.312 4.82 11.062 1 97.94 120 GLY A O 1
ATOM 933 N N . MET A 1 121 ? -15.234 6.305 9.43 1 98.62 121 MET A N 1
ATOM 934 C CA . MET A 1 121 ? -13.805 6.543 9.625 1 98.62 121 MET A CA 1
ATOM 935 C C . MET A 1 121 ? -13.578 7.574 10.727 1 98.62 121 MET A C 1
ATOM 937 O O . MET A 1 121 ? -14.461 8.367 11.039 1 98.62 121 MET A O 1
ATOM 941 N N . VAL A 1 122 ? -12.383 7.512 11.25 1 98.62 122 VAL A N 1
ATOM 942 C CA . VAL A 1 122 ? -12.039 8.414 12.344 1 98.62 122 VAL A CA 1
ATOM 943 C C . VAL A 1 122 ? -10.82 9.25 11.961 1 98.62 122 VAL A C 1
ATOM 945 O O . VAL A 1 122 ? -9.812 8.711 11.492 1 98.62 122 VAL A O 1
ATOM 948 N N . LEU A 1 123 ? -10.93 10.562 12.094 1 98.81 123 LEU A N 1
ATOM 949 C CA . LEU A 1 123 ? -9.781 11.438 11.859 1 98.81 123 LEU A CA 1
ATOM 950 C C . LEU A 1 123 ? -8.68 11.172 12.875 1 98.81 123 LEU A C 1
ATOM 952 O O . LEU A 1 123 ? -8.906 11.266 14.086 1 98.81 123 LEU A O 1
ATOM 956 N N . GLU A 1 124 ? -7.5 10.859 12.414 1 98.62 124 GLU A N 1
ATOM 957 C CA . GLU A 1 124 ? -6.391 10.492 13.289 1 98.62 124 GLU A CA 1
ATOM 958 C C . GLU A 1 124 ? -5.379 11.633 13.406 1 98.62 124 GLU A C 1
ATOM 960 O O . GLU A 1 124 ? -4.887 11.914 14.492 1 98.62 124 GLU A O 1
ATOM 965 N N . GLN A 1 125 ? -5.039 12.195 12.305 1 98.88 125 GLN A N 1
ATOM 966 C CA . GLN A 1 125 ? -4.004 13.219 12.227 1 98.88 125 GLN A CA 1
ATOM 967 C C . GLN A 1 125 ? -4.215 14.133 11.023 1 98.88 125 GLN A C 1
ATOM 969 O O . GLN A 1 125 ? -4.664 13.68 9.969 1 98.88 125 GLN A O 1
ATOM 974 N N . LYS A 1 126 ? -3.896 15.383 11.164 1 98.88 126 LYS A N 1
ATOM 975 C CA . LYS A 1 126 ? -3.975 16.344 10.062 1 98.88 126 LYS A CA 1
ATOM 976 C C . LYS A 1 126 ? -2.896 17.406 10.188 1 98.88 126 LYS A C 1
ATOM 978 O O . LYS A 1 126 ? -2.293 17.578 11.25 1 98.88 126 LYS A O 1
ATOM 983 N N . GLY A 1 127 ? -2.625 18.047 9.117 1 98.62 127 GLY A N 1
ATOM 984 C CA . GLY A 1 127 ? -1.667 19.141 9.094 1 98.62 127 GLY A CA 1
ATOM 985 C C . GLY A 1 127 ? -1.528 19.781 7.723 1 98.62 127 GLY A C 1
ATOM 986 O O . GLY A 1 127 ? -2.148 19.328 6.758 1 98.62 127 GLY A O 1
ATOM 987 N N . GLU A 1 128 ? -0.79 20.891 7.703 1 98.12 128 GLU A N 1
ATOM 988 C CA . GLU A 1 128 ? -0.42 21.562 6.457 1 98.12 128 GLU A CA 1
ATOM 989 C C . GLU A 1 128 ? 0.916 21.031 5.93 1 98.12 128 GLU A C 1
ATOM 991 O O . GLU A 1 128 ? 1.756 20.578 6.707 1 98.12 128 GLU A O 1
ATOM 996 N N . TYR A 1 129 ? 0.993 21.109 4.582 1 97.38 129 TYR A N 1
ATOM 997 C CA . TYR A 1 129 ? 2.312 20.844 4.023 1 97.38 129 TYR A CA 1
ATOM 998 C C . TYR A 1 129 ? 3.348 21.812 4.582 1 97.38 129 TYR A C 1
ATOM 1000 O O . TYR A 1 129 ? 3.02 22.953 4.922 1 97.38 129 TYR A O 1
ATOM 1008 N N . GLY A 1 130 ? 4.613 21.359 4.648 1 96.06 130 GLY A N 1
ATOM 1009 C CA . GLY A 1 130 ? 5.68 22.188 5.18 1 96.06 130 GLY A CA 1
ATOM 1010 C C . GLY A 1 130 ? 5.875 23.484 4.41 1 96.06 130 GLY A C 1
ATOM 1011 O O . GLY A 1 130 ? 6.391 24.453 4.949 1 96.06 130 GLY A O 1
ATOM 1012 N N . ASP A 1 131 ? 5.539 23.469 3.172 1 95.25 131 ASP A N 1
ATOM 1013 C CA . ASP A 1 131 ? 5.699 24.672 2.35 1 95.25 131 ASP A CA 1
ATOM 1014 C C . ASP A 1 131 ? 4.402 25.469 2.279 1 95.25 131 ASP A C 1
ATOM 1016 O O . ASP A 1 131 ? 4.258 26.359 1.438 1 95.25 131 ASP A O 1
ATOM 1020 N N . ALA A 1 132 ? 3.373 25.047 3.021 1 96.06 132 ALA A N 1
ATOM 1021 C CA . ALA A 1 132 ? 2.094 25.734 3.184 1 96.06 132 ALA A CA 1
ATOM 1022 C C . ALA A 1 132 ? 1.291 25.703 1.887 1 96.06 132 ALA A C 1
ATOM 1024 O O . ALA A 1 132 ? 0.438 26.578 1.661 1 96.06 132 ALA A O 1
ATOM 1025 N N . SER A 1 133 ? 1.544 24.812 1.027 1 96.5 133 SER A N 1
ATOM 1026 C CA . SER A 1 133 ? 0.894 24.797 -0.279 1 96.5 133 SER A CA 1
ATOM 1027 C C . SER A 1 133 ? -0.339 23.891 -0.274 1 96.5 133 SER A C 1
ATOM 1029 O O . SER A 1 133 ? -0.992 23.719 -1.305 1 96.5 133 SER A O 1
ATOM 1031 N N . GLY A 1 134 ? -0.659 23.328 0.812 1 97.38 134 GLY A N 1
ATOM 1032 C CA . GLY A 1 134 ? -1.777 22.406 0.944 1 97.38 134 GLY A CA 1
ATOM 1033 C C . GLY A 1 134 ? -1.852 21.75 2.309 1 97.38 134 GLY A C 1
ATOM 1034 O O . GLY A 1 134 ? -1.271 22.25 3.275 1 97.38 134 GLY A O 1
ATOM 1035 N N . ARG A 1 135 ? -2.654 20.656 2.418 1 98.44 135 ARG A N 1
ATOM 1036 C CA . ARG A 1 135 ? -2.881 20 3.701 1 98.44 135 ARG A CA 1
ATOM 1037 C C . ARG A 1 135 ? -3.182 18.531 3.512 1 98.44 135 ARG A C 1
ATOM 1039 O O . ARG A 1 135 ? -3.537 18.094 2.412 1 98.44 135 ARG A O 1
ATOM 1046 N N . TYR A 1 136 ? -2.912 17.797 4.516 1 98.75 136 TYR A N 1
ATOM 1047 C CA . TYR A 1 136 ? -3.211 16.375 4.555 1 98.75 136 TYR A CA 1
ATOM 1048 C C . TYR A 1 136 ? -4.094 16.031 5.75 1 98.75 136 TYR A C 1
ATOM 1050 O O . TYR A 1 136 ? -4.082 16.75 6.758 1 98.75 136 TYR A O 1
ATOM 1058 N N . THR A 1 137 ? -4.832 14.992 5.668 1 98.88 137 THR A N 1
ATOM 1059 C CA . THR A 1 137 ? -5.594 14.383 6.758 1 98.88 137 THR A CA 1
ATOM 1060 C C . THR A 1 137 ? -5.535 12.859 6.676 1 98.88 137 THR A C 1
ATOM 1062 O O . THR A 1 137 ? -5.809 12.281 5.621 1 98.88 137 THR A O 1
ATOM 1065 N N . TYR A 1 138 ? -5.133 12.234 7.727 1 98.94 138 TYR A N 1
ATOM 1066 C CA . TYR A 1 138 ? -5.207 10.781 7.859 1 98.94 138 TYR A CA 1
ATOM 1067 C C . TYR A 1 138 ? -6.52 10.352 8.5 1 98.94 138 TYR A C 1
ATOM 1069 O O . TYR A 1 138 ? -6.828 10.758 9.625 1 98.94 138 TYR A O 1
ATOM 1077 N N . MET A 1 139 ? -7.262 9.562 7.812 1 98.94 139 MET A N 1
ATOM 1078 C CA . MET A 1 139 ? -8.484 8.938 8.32 1 98.94 139 MET A CA 1
ATOM 1079 C C . MET A 1 139 ? -8.25 7.473 8.656 1 98.94 139 MET A C 1
ATOM 1081 O O . MET A 1 139 ? -7.801 6.699 7.805 1 98.94 139 MET A O 1
ATOM 1085 N N . ASN A 1 140 ? -8.477 7.098 9.906 1 98.62 140 ASN A N 1
ATOM 1086 C CA . ASN A 1 140 ? -8.422 5.691 10.289 1 98.62 140 ASN A CA 1
ATOM 1087 C C . ASN A 1 140 ? -9.594 4.906 9.703 1 98.62 140 ASN A C 1
ATOM 1089 O O . ASN A 1 140 ? -10.734 5.062 10.141 1 98.62 140 ASN A O 1
ATOM 1093 N N . ALA A 1 141 ? -9.352 4.07 8.758 1 98.69 141 ALA A N 1
ATOM 1094 C CA . ALA A 1 141 ? -10.375 3.285 8.07 1 98.69 141 ALA A CA 1
ATOM 1095 C C . ALA A 1 141 ? -10.125 1.79 8.242 1 98.69 141 ALA A C 1
ATOM 1097 O O . ALA A 1 141 ? -10.594 0.98 7.438 1 98.69 141 ALA A O 1
ATOM 1098 N N . TYR A 1 142 ? -9.43 1.321 9.211 1 97.81 142 TYR A N 1
ATOM 1099 C CA . TYR A 1 142 ? -9.031 -0.073 9.391 1 97.81 142 TYR A CA 1
ATOM 1100 C C . TYR A 1 142 ? -10.258 -0.974 9.516 1 97.81 142 TYR A C 1
ATOM 1102 O O . TYR A 1 142 ? -10.242 -2.115 9.047 1 97.81 142 TYR A O 1
ATOM 1110 N N . LYS A 1 143 ? -11.258 -0.443 10.133 1 97.5 143 LYS A N 1
ATOM 1111 C CA . LYS A 1 143 ? -12.445 -1.26 10.367 1 97.5 143 LYS A CA 1
ATOM 1112 C C . LYS A 1 143 ? -13.016 -1.787 9.055 1 97.5 143 LYS A C 1
ATOM 1114 O O . LYS A 1 143 ? -13.305 -2.98 8.93 1 97.5 143 LYS A O 1
ATOM 1119 N N . ASP A 1 144 ? -13.141 -0.913 8.094 1 98.25 144 ASP A N 1
ATOM 1120 C CA . ASP A 1 144 ? -13.898 -1.283 6.902 1 98.25 144 ASP A CA 1
ATOM 1121 C C . ASP A 1 144 ? -12.969 -1.445 5.695 1 98.25 144 ASP A C 1
ATOM 1123 O O . ASP A 1 144 ? -13.141 -2.373 4.898 1 98.25 144 ASP A O 1
ATOM 1127 N N . LEU A 1 145 ? -11.977 -0.551 5.562 1 98.81 145 LEU A N 1
ATOM 1128 C CA . LEU A 1 145 ? -11.133 -0.541 4.375 1 98.81 145 LEU A CA 1
ATOM 1129 C C . LEU A 1 145 ? -9.773 -1.181 4.664 1 98.81 145 LEU A C 1
ATOM 1131 O O . LEU A 1 145 ? -8.953 -1.342 3.76 1 98.81 145 LEU A O 1
ATOM 1135 N N . LYS A 1 146 ? -9.43 -1.49 5.891 1 98.69 146 LYS A N 1
ATOM 1136 C CA . LYS A 1 146 ? -8.289 -2.262 6.367 1 98.69 146 LYS A CA 1
ATOM 1137 C C . LYS A 1 146 ? -6.988 -1.482 6.191 1 98.69 146 LYS A C 1
ATOM 1139 O O . LYS A 1 146 ? -5.926 -2.074 5.984 1 98.69 146 LYS A O 1
ATOM 1144 N N . CYS A 1 147 ? -7.074 -0.201 6.215 1 98.5 147 CYS A N 1
ATOM 1145 C CA . CYS A 1 147 ? -5.895 0.656 6.164 1 98.5 147 CYS A CA 1
ATOM 1146 C C . CYS A 1 147 ? -6.223 2.061 6.656 1 98.5 147 CYS A C 1
ATOM 1148 O O . CYS A 1 147 ? -7.359 2.342 7.031 1 98.5 147 CYS A O 1
ATOM 1150 N N . ILE A 1 148 ? -5.176 2.889 6.762 1 98.75 148 ILE A N 1
ATOM 1151 C CA . ILE A 1 148 ? -5.328 4.336 6.871 1 98.75 148 ILE A CA 1
ATOM 1152 C C . ILE A 1 148 ? -5.484 4.945 5.484 1 98.75 148 ILE A C 1
ATOM 1154 O O . ILE A 1 148 ? -4.773 4.57 4.547 1 98.75 148 ILE A O 1
ATOM 1158 N N . VAL A 1 149 ? -6.414 5.832 5.367 1 98.88 149 VAL A N 1
ATOM 1159 C CA . VAL A 1 149 ? -6.602 6.605 4.148 1 98.88 149 VAL A CA 1
ATOM 1160 C C . VAL A 1 149 ? -6.094 8.031 4.352 1 98.88 149 VAL A C 1
ATOM 1162 O O . VAL A 1 149 ? -6.434 8.68 5.344 1 98.88 149 VAL A O 1
ATOM 1165 N N . GLU A 1 150 ? -5.289 8.477 3.467 1 98.94 150 GLU A N 1
ATOM 1166 C CA . GLU A 1 150 ? -4.832 9.859 3.51 1 98.94 150 GLU A CA 1
ATOM 1167 C C . GLU A 1 150 ? -5.566 10.719 2.48 1 98.94 150 GLU A C 1
ATOM 1169 O O . GLU A 1 150 ? -5.691 10.328 1.319 1 98.94 150 GLU A O 1
ATOM 1174 N N . LEU A 1 151 ? -6.098 11.789 2.908 1 98.88 151 LEU A N 1
ATOM 1175 C CA . LEU A 1 151 ? -6.684 12.805 2.041 1 98.88 151 LEU A CA 1
ATOM 1176 C C . LEU A 1 151 ? -5.707 13.961 1.817 1 98.88 151 LEU A C 1
ATOM 1178 O O . LEU A 1 151 ? -5.109 14.461 2.768 1 98.88 151 LEU A O 1
ATOM 1182 N N . LEU A 1 152 ? -5.539 14.328 0.561 1 98.75 152 LEU A N 1
ATOM 1183 C CA . LEU A 1 152 ? -4.633 15.406 0.187 1 98.75 152 LEU A CA 1
ATOM 1184 C C . LEU A 1 152 ? -5.387 16.531 -0.526 1 98.75 152 LEU A C 1
ATOM 1186 O O . LEU A 1 152 ? -6.176 16.266 -1.438 1 98.75 152 LEU A O 1
ATOM 1190 N N . GLU A 1 153 ? -5.156 17.719 -0.108 1 98.31 153 GLU A N 1
ATOM 1191 C CA . GLU A 1 153 ? -5.711 18.922 -0.735 1 98.31 153 GLU A CA 1
ATOM 1192 C C . GLU A 1 153 ? -4.617 19.938 -1.054 1 98.31 153 GLU A C 1
ATOM 1194 O O . GLU A 1 153 ? -3.93 20.422 -0.152 1 98.31 153 GLU A O 1
ATOM 1199 N N . SER A 1 154 ? -4.477 20.25 -2.346 1 94.81 154 SER A N 1
ATOM 1200 C CA . SER A 1 154 ? -3.502 21.25 -2.773 1 94.81 154 SER A CA 1
ATOM 1201 C C . SER A 1 154 ? -4.168 22.594 -3.053 1 94.81 154 SER A C 1
ATOM 1203 O O . SER A 1 154 ? -5.258 22.641 -3.621 1 94.81 154 SER A O 1
ATOM 1205 N N . ASP A 1 155 ? -3.561 23.656 -2.568 1 90.19 155 ASP A N 1
ATOM 1206 C CA . ASP A 1 155 ? -4.086 24.984 -2.818 1 90.19 155 ASP A CA 1
ATOM 1207 C C . ASP A 1 155 ? -3.736 25.469 -4.227 1 90.19 155 ASP A C 1
ATOM 1209 O O . ASP A 1 155 ? -4.289 26.453 -4.711 1 90.19 155 ASP A O 1
ATOM 1213 N N . ARG A 1 156 ? -2.773 24.828 -4.812 1 73.12 156 ARG A N 1
ATOM 1214 C CA . ARG A 1 156 ? -2.398 25.281 -6.152 1 73.12 156 ARG A CA 1
ATOM 1215 C C . ARG A 1 156 ? -3.109 24.453 -7.223 1 73.12 156 ARG A C 1
ATOM 1217 O O . ARG A 1 156 ? -3.471 23.297 -6.988 1 73.12 156 ARG A O 1
ATOM 1224 N N . MET B 1 1 ? 20.609 3.656 -14.266 1 75.62 1 MET B N 1
ATOM 1225 C CA . MET B 1 1 ? 20.594 2.213 -14.047 1 75.62 1 MET B CA 1
ATOM 1226 C C . MET B 1 1 ? 19.219 1.625 -14.375 1 75.62 1 MET B C 1
ATOM 1228 O O . MET B 1 1 ? 18.219 2.344 -14.406 1 75.62 1 MET B O 1
ATOM 1232 N N . SER B 1 2 ? 19.266 0.374 -14.852 1 90.5 2 SER B N 1
ATOM 1233 C CA . SER B 1 2 ? 18.016 -0.269 -15.234 1 90.5 2 SER B CA 1
ATOM 1234 C C . SER B 1 2 ? 17.281 -0.817 -14.016 1 90.5 2 SER B C 1
ATOM 1236 O O . SER B 1 2 ? 17.906 -1.264 -13.055 1 90.5 2 SER B O 1
ATOM 1238 N N . ALA B 1 3 ? 16.016 -0.667 -14.008 1 96.62 3 ALA B N 1
ATOM 1239 C CA . ALA B 1 3 ? 15.211 -1.267 -12.945 1 96.62 3 ALA B CA 1
ATOM 1240 C C . ALA B 1 3 ? 15.5 -2.762 -12.82 1 96.62 3 ALA B C 1
ATOM 1242 O O . ALA B 1 3 ? 15.648 -3.455 -13.828 1 96.62 3 ALA B O 1
ATOM 1243 N N . VAL B 1 4 ? 15.492 -3.26 -11.602 1 97.69 4 VAL B N 1
ATOM 1244 C CA . VAL B 1 4 ? 15.82 -4.656 -11.32 1 97.69 4 VAL B CA 1
ATOM 1245 C C . VAL B 1 4 ? 14.852 -5.57 -12.07 1 97.69 4 VAL B C 1
ATOM 1247 O O . VAL B 1 4 ? 15.258 -6.598 -12.617 1 97.69 4 VAL B O 1
ATOM 1250 N N . VAL B 1 5 ? 13.555 -5.094 -12.078 1 98 5 VAL B N 1
ATOM 1251 C CA . VAL B 1 5 ? 12.57 -5.984 -12.688 1 98 5 VAL B CA 1
ATOM 1252 C C . VAL B 1 5 ? 12.055 -5.379 -13.992 1 98 5 VAL B C 1
ATOM 1254 O O . VAL B 1 5 ? 10.914 -5.613 -14.383 1 98 5 VAL B O 1
ATOM 1257 N N . GLY B 1 6 ? 12.758 -4.488 -14.578 1 96.88 6 GLY B N 1
ATOM 1258 C CA . GLY B 1 6 ? 12.484 -3.98 -15.914 1 96.88 6 GLY B CA 1
ATOM 1259 C C . GLY B 1 6 ? 11.469 -2.855 -15.93 1 96.88 6 GLY B C 1
ATOM 1260 O O . GLY B 1 6 ? 11.055 -2.402 -17 1 96.88 6 GLY B O 1
ATOM 1261 N N . THR B 1 7 ? 10.984 -2.426 -14.82 1 97.38 7 THR B N 1
ATOM 1262 C CA . THR B 1 7 ? 10 -1.353 -14.727 1 97.38 7 THR B CA 1
ATOM 1263 C C . THR B 1 7 ? 10.109 -0.637 -13.383 1 97.38 7 THR B C 1
ATOM 1265 O O . THR B 1 7 ? 10.531 -1.23 -12.391 1 97.38 7 THR B O 1
ATOM 1268 N N . ASP B 1 8 ? 9.758 0.576 -13.344 1 97.56 8 ASP B N 1
ATOM 1269 C CA . ASP B 1 8 ? 9.648 1.346 -12.109 1 97.56 8 ASP B CA 1
ATOM 1270 C C . ASP B 1 8 ? 8.195 1.721 -11.82 1 97.56 8 ASP B C 1
ATOM 1272 O O . ASP B 1 8 ? 7.926 2.641 -11.047 1 97.56 8 ASP B O 1
ATOM 1276 N N . LEU B 1 9 ? 7.227 1.036 -12.469 1 97.88 9 LEU B N 1
ATOM 1277 C CA . LEU B 1 9 ? 5.805 1.332 -12.336 1 97.88 9 LEU B CA 1
ATOM 1278 C C . LEU B 1 9 ? 5.121 0.322 -11.422 1 97.88 9 LEU B C 1
ATOM 1280 O O . LEU B 1 9 ? 5.234 -0.888 -11.633 1 97.88 9 LEU B O 1
ATOM 1284 N N . VAL B 1 10 ? 4.484 0.794 -10.406 1 98.81 10 VAL B N 1
ATOM 1285 C CA . VAL B 1 10 ? 3.65 -0.05 -9.555 1 98.81 10 VAL B CA 1
ATOM 1286 C C . VAL B 1 10 ? 2.295 -0.278 -10.227 1 98.81 10 VAL B C 1
ATOM 1288 O O . VAL B 1 10 ? 1.651 0.672 -10.68 1 98.81 10 VAL B O 1
ATOM 1291 N N . CYS B 1 11 ? 1.852 -1.501 -10.25 1 98.69 11 CYS B N 1
ATOM 1292 C CA . CYS B 1 11 ? 0.612 -1.759 -10.977 1 98.69 11 CYS B CA 1
ATOM 1293 C C . CYS B 1 11 ? -0.456 -2.322 -10.047 1 98.69 11 CYS B C 1
ATOM 1295 O O . CYS B 1 11 ? -1.608 -2.492 -10.445 1 98.69 11 CYS B O 1
ATOM 1297 N N . GLN B 1 12 ? -0.136 -2.584 -8.852 1 98.94 12 GLN B N 1
ATOM 1298 C CA . GLN B 1 12 ? -1.12 -3.174 -7.945 1 98.94 12 GLN B CA 1
ATOM 1299 C C . GLN B 1 12 ? -0.727 -2.959 -6.488 1 98.94 12 GLN B C 1
ATOM 1301 O O . GLN B 1 12 ? 0.454 -3.027 -6.141 1 98.94 12 GLN B O 1
ATOM 1306 N N . VAL B 1 13 ? -1.648 -2.721 -5.668 1 98.94 13 VAL B N 1
ATOM 1307 C CA . VAL B 1 13 ? -1.562 -2.793 -4.211 1 98.94 13 VAL B CA 1
ATOM 1308 C C . VAL B 1 13 ? -2.498 -3.883 -3.693 1 98.94 13 VAL B C 1
ATOM 1310 O O . VAL B 1 13 ? -3.701 -3.855 -3.961 1 98.94 13 VAL B O 1
ATOM 1313 N N . GLY B 1 14 ? -1.946 -4.801 -2.951 1 98.94 14 GLY B N 1
ATOM 1314 C CA . GLY B 1 14 ? -2.738 -5.934 -2.5 1 98.94 14 GLY B CA 1
ATOM 1315 C C . GLY B 1 14 ? -3.062 -5.883 -1.019 1 98.94 14 GLY B C 1
ATOM 1316 O O . GLY B 1 14 ? -2.211 -5.516 -0.205 1 98.94 14 GLY B O 1
ATOM 1317 N N . PHE B 1 15 ? -4.25 -6.293 -0.645 1 98.94 15 PHE B N 1
ATOM 1318 C CA . PHE B 1 15 ? -4.754 -6.363 0.723 1 98.94 15 PHE B CA 1
ATOM 1319 C C . PHE B 1 15 ? -5.105 -7.801 1.094 1 98.94 15 PHE B C 1
ATOM 1321 O O . PHE B 1 15 ? -5.676 -8.531 0.285 1 98.94 15 PHE B O 1
ATOM 1328 N N . ILE B 1 16 ? -4.785 -8.117 2.291 1 98.94 16 ILE B N 1
ATOM 1329 C CA . ILE B 1 16 ? -5.309 -9.344 2.887 1 98.94 16 ILE B CA 1
ATOM 1330 C C . ILE B 1 16 ? -6.523 -9.016 3.752 1 98.94 16 ILE B C 1
ATOM 1332 O O . ILE B 1 16 ? -6.48 -8.094 4.57 1 98.94 16 ILE B O 1
ATOM 1336 N N . VAL B 1 17 ? -7.609 -9.766 3.559 1 98.94 17 VAL B N 1
ATOM 1337 C CA . VAL B 1 17 ? -8.852 -9.484 4.277 1 98.94 17 VAL B CA 1
ATOM 1338 C C . VAL B 1 17 ? -9.445 -10.789 4.805 1 98.94 17 VAL B C 1
ATOM 1340 O O . VAL B 1 17 ? -9.133 -11.867 4.301 1 98.94 17 VAL B O 1
ATOM 1343 N N . LYS B 1 18 ? -10.305 -10.742 5.816 1 98.75 18 LYS B N 1
ATOM 1344 C CA . LYS B 1 18 ? -10.984 -11.898 6.402 1 98.75 18 LYS B CA 1
ATOM 1345 C C . LYS B 1 18 ? -12.312 -12.172 5.695 1 98.75 18 LYS B C 1
ATOM 1347 O O . LYS B 1 18 ? -12.742 -13.32 5.605 1 98.75 18 LYS B O 1
ATOM 1352 N N . ASP B 1 19 ? -12.992 -11.172 5.32 1 98.75 19 ASP B N 1
ATOM 1353 C CA . ASP B 1 19 ? -14.289 -11.227 4.641 1 98.75 19 ASP B CA 1
ATOM 1354 C C . ASP B 1 19 ? -14.289 -10.344 3.396 1 98.75 19 ASP B C 1
ATOM 1356 O O . ASP B 1 19 ? -14.57 -9.148 3.482 1 98.75 19 ASP B O 1
ATOM 1360 N N . ILE B 1 20 ? -14.094 -10.93 2.258 1 98.88 20 ILE B N 1
ATOM 1361 C CA . ILE B 1 20 ? -13.875 -10.188 1.023 1 98.88 20 ILE B CA 1
ATOM 1362 C C . ILE B 1 20 ? -15.172 -9.516 0.587 1 98.88 20 ILE B C 1
ATOM 1364 O O . ILE B 1 20 ? -15.156 -8.438 -0.005 1 98.88 20 ILE B O 1
ATOM 1368 N N . ASN B 1 21 ? -16.281 -10.125 0.836 1 98.81 21 ASN B N 1
ATOM 1369 C CA . ASN B 1 21 ? -17.562 -9.539 0.434 1 98.81 21 ASN B CA 1
ATOM 1370 C C . ASN B 1 21 ? -17.859 -8.273 1.224 1 98.81 21 ASN B C 1
ATOM 1372 O O . ASN B 1 21 ? -18.281 -7.262 0.648 1 98.81 21 ASN B O 1
ATOM 1376 N N . ALA B 1 22 ? -17.656 -8.312 2.498 1 98.81 22 ALA B N 1
ATOM 1377 C CA . ALA B 1 22 ? -17.859 -7.117 3.318 1 98.81 22 ALA B CA 1
ATO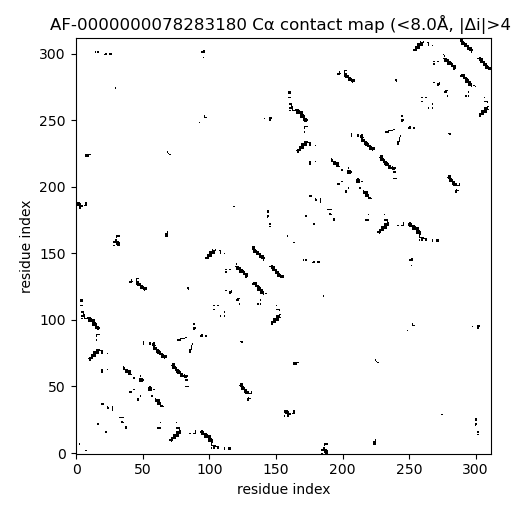M 1378 C C . ALA B 1 22 ? -16.891 -6.004 2.912 1 98.81 22 ALA B C 1
ATOM 1380 O O . ALA B 1 22 ? -17.297 -4.848 2.771 1 98.81 22 ALA B O 1
ATOM 1381 N N . THR B 1 23 ? -15.648 -6.324 2.719 1 98.88 23 THR B N 1
ATOM 1382 C CA . THR B 1 23 ? -14.633 -5.32 2.439 1 98.88 23 THR B CA 1
ATOM 1383 C C . THR B 1 23 ? -14.828 -4.723 1.05 1 98.88 23 THR B C 1
ATOM 1385 O O . THR B 1 23 ? -14.719 -3.506 0.871 1 98.88 23 THR B O 1
ATOM 1388 N N . LYS B 1 24 ? -15.102 -5.605 0.046 1 98.81 24 LYS B N 1
ATOM 1389 C CA . LYS B 1 24 ? -15.266 -5.062 -1.299 1 98.81 24 LYS B CA 1
ATOM 1390 C C . LYS B 1 24 ? -16.484 -4.152 -1.384 1 98.81 24 LYS B C 1
ATOM 1392 O O . LY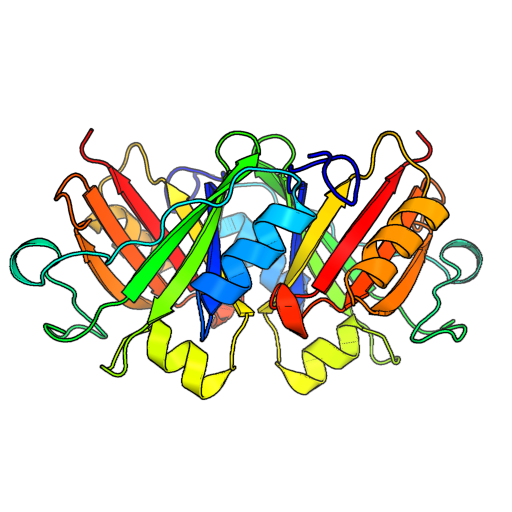S B 1 24 ? -16.5 -3.197 -2.16 1 98.81 24 LYS B O 1
ATOM 1397 N N . LYS B 1 25 ? -17.516 -4.422 -0.638 1 98.75 25 LYS B N 1
ATOM 1398 C CA . LYS B 1 25 ? -18.688 -3.553 -0.583 1 98.75 25 LYS B CA 1
ATOM 1399 C C . LYS B 1 25 ? -18.328 -2.168 -0.053 1 98.75 25 LYS B C 1
ATOM 1401 O O . LYS B 1 25 ? -18.75 -1.152 -0.614 1 98.75 25 LYS B O 1
ATOM 1406 N N . LYS B 1 26 ? -17.578 -2.135 1.016 1 98.75 26 LYS B N 1
ATOM 1407 C CA . LYS B 1 26 ? -17.188 -0.873 1.635 1 98.75 26 LYS B CA 1
ATOM 1408 C C . LYS B 1 26 ? -16.25 -0.079 0.724 1 98.75 26 LYS B C 1
ATOM 1410 O O . LYS B 1 26 ? -16.375 1.144 0.618 1 98.75 26 LYS B O 1
ATOM 1415 N N . TRP B 1 27 ? -15.32 -0.72 0.048 1 98.88 27 TRP B N 1
ATOM 1416 C CA . TRP B 1 27 ? -14.453 -0.043 -0.914 1 98.88 27 TRP B CA 1
ATOM 1417 C C . TRP B 1 27 ? -15.266 0.521 -2.072 1 98.88 27 TRP B C 1
ATOM 1419 O O . TRP B 1 27 ? -15.016 1.638 -2.531 1 98.88 27 TRP B O 1
ATOM 1429 N N . ALA B 1 28 ? -16.188 -0.29 -2.57 1 98.81 28 ALA B N 1
ATOM 1430 C CA . ALA B 1 28 ? -17.031 0.187 -3.658 1 98.81 28 ALA B CA 1
ATOM 1431 C C . ALA B 1 28 ? -17.781 1.454 -3.256 1 98.81 28 ALA B C 1
ATOM 1433 O O . ALA B 1 28 ? -17.875 2.404 -4.035 1 98.81 28 ALA B O 1
ATOM 1434 N N . GLU B 1 29 ? -18.312 1.444 -2.086 1 98.5 29 GLU B N 1
ATOM 1435 C CA . GLU B 1 29 ? -19 2.619 -1.553 1 98.5 29 GLU B CA 1
ATOM 1436 C C . GLU B 1 29 ? -18.062 3.812 -1.462 1 98.5 29 GLU B C 1
ATOM 1438 O O . GLU B 1 29 ? -18.391 4.91 -1.911 1 98.5 29 GLU B O 1
ATOM 1443 N N . PHE B 1 30 ? -16.922 3.645 -0.993 1 98.81 30 PHE B N 1
ATOM 1444 C CA . PHE B 1 30 ? -15.953 4.715 -0.798 1 98.81 30 PHE B CA 1
ATOM 1445 C C . PHE B 1 30 ? -15.508 5.289 -2.137 1 98.81 30 PHE B C 1
ATOM 1447 O O . PHE B 1 30 ? -15.445 6.508 -2.303 1 98.81 30 PHE B O 1
ATOM 1454 N N . LEU B 1 31 ? -15.227 4.422 -3.068 1 98.75 31 LEU B N 1
ATOM 1455 C CA . LEU B 1 31 ? -14.68 4.82 -4.363 1 98.75 31 LEU B CA 1
ATOM 1456 C C . LEU B 1 31 ? -15.797 5.293 -5.293 1 98.75 31 LEU B C 1
ATOM 1458 O O . LEU B 1 31 ? -15.531 5.934 -6.316 1 98.75 31 LEU B O 1
ATOM 1462 N N . GLY B 1 32 ? -17.016 4.988 -4.945 1 98.25 32 GLY B N 1
ATOM 1463 C CA . GLY B 1 32 ? -18.125 5.355 -5.809 1 98.25 32 GLY B CA 1
ATOM 1464 C C . GLY B 1 32 ? -18.156 4.562 -7.102 1 98.25 32 GLY B C 1
ATOM 1465 O O . GLY B 1 32 ? -18.406 5.121 -8.172 1 98.25 32 GLY B O 1
ATOM 1466 N N . VAL B 1 33 ? -17.828 3.305 -7.047 1 98.5 33 VAL B N 1
ATOM 1467 C CA . VAL B 1 33 ? -17.797 2.439 -8.219 1 98.5 33 VAL B CA 1
ATOM 1468 C C . VAL B 1 33 ? -18.656 1.195 -7.969 1 98.5 33 VAL B C 1
ATOM 1470 O O . VAL B 1 33 ? -19.109 0.964 -6.848 1 98.5 33 VAL B O 1
ATOM 1473 N N . GLU B 1 34 ? -18.828 0.418 -8.984 1 98.06 34 GLU B N 1
ATOM 1474 C CA . GLU B 1 34 ? -19.547 -0.847 -8.844 1 98.06 34 GLU B CA 1
ATOM 1475 C C . GLU B 1 34 ? -18.719 -1.868 -8.07 1 98.06 34 GLU B C 1
ATOM 1477 O O . GLU B 1 34 ? -17.5 -1.913 -8.203 1 98.06 34 GLU B O 1
ATOM 1482 N N . GLU B 1 35 ? -19.453 -2.658 -7.289 1 97.81 35 GLU B N 1
ATOM 1483 C CA . GLU B 1 35 ? -18.812 -3.762 -6.59 1 97.81 35 GLU B CA 1
ATOM 1484 C C . GLU B 1 35 ? -18.266 -4.793 -7.57 1 97.81 35 GLU B C 1
ATOM 1486 O O . GLU B 1 35 ? -19 -5.281 -8.438 1 97.81 35 GLU B O 1
ATOM 1491 N N . PRO B 1 36 ? -17.031 -5.098 -7.484 1 98.56 36 PRO B N 1
ATOM 1492 C CA . PRO B 1 36 ? -16.516 -6.156 -8.352 1 98.56 36 PRO B CA 1
ATOM 1493 C C . PRO B 1 36 ? -16.922 -7.555 -7.898 1 98.56 36 PRO B C 1
ATOM 1495 O O . PRO B 1 36 ? -17.375 -7.727 -6.762 1 98.56 36 PRO B O 1
ATOM 1498 N N . GLU B 1 37 ? -16.781 -8.5 -8.789 1 98.25 37 GLU B N 1
ATOM 1499 C CA . GLU B 1 37 ? -16.969 -9.898 -8.406 1 98.25 37 GLU B CA 1
ATOM 1500 C C . GLU B 1 37 ? -15.758 -10.43 -7.637 1 98.25 37 GLU B C 1
ATOM 1502 O O . GLU B 1 37 ? -14.625 -10.016 -7.895 1 98.25 37 GLU B O 1
ATOM 1507 N N . ALA B 1 38 ? -16.062 -11.266 -6.641 1 98.44 38 ALA B N 1
ATOM 1508 C CA . ALA B 1 38 ? -15.023 -12.062 -6.004 1 98.44 38 ALA B CA 1
ATOM 1509 C C . ALA B 1 38 ? -14.992 -13.484 -6.57 1 98.44 38 ALA B C 1
ATOM 1511 O O . ALA B 1 38 ? -16.047 -14.109 -6.742 1 98.44 38 ALA B O 1
ATOM 1512 N N . ALA B 1 39 ? -13.789 -13.953 -6.91 1 97.62 39 ALA B N 1
ATOM 1513 C CA . ALA B 1 39 ? -13.656 -15.297 -7.473 1 97.62 39 ALA B CA 1
ATOM 1514 C C . ALA B 1 39 ? -12.453 -16.031 -6.879 1 97.62 39 ALA B C 1
ATOM 1516 O O . ALA B 1 39 ? -11.5 -15.391 -6.434 1 97.62 39 ALA B O 1
ATOM 1517 N N . LEU B 1 40 ? -12.539 -17.297 -6.887 1 96.81 40 LEU B N 1
ATOM 1518 C CA . LEU B 1 40 ? -11.398 -18.094 -6.438 1 96.81 40 LEU B CA 1
ATOM 1519 C C . LEU B 1 40 ? -10.234 -17.984 -7.414 1 96.81 40 LEU B C 1
ATOM 1521 O O . LEU B 1 40 ? -10.445 -17.844 -8.625 1 96.81 40 LEU B O 1
ATOM 1525 N N . CYS B 1 41 ? -9.016 -18 -6.926 1 94.56 41 CYS B N 1
ATOM 1526 C CA . CYS B 1 41 ? -7.809 -17.891 -7.738 1 94.56 41 CYS B CA 1
ATOM 1527 C C . CYS B 1 41 ? -7.773 -18.969 -8.812 1 94.56 41 CYS B C 1
ATOM 1529 O O . CYS B 1 41 ? -7.246 -18.75 -9.906 1 94.56 41 CYS B O 1
ATOM 1531 N N . GLY B 1 42 ? -8.25 -20.188 -8.461 1 95 42 GLY B N 1
ATOM 1532 C CA . GLY B 1 42 ? -8.234 -21.312 -9.406 1 95 42 GLY B CA 1
ATOM 1533 C C . GLY B 1 42 ? -7.859 -22.625 -8.758 1 95 42 GLY B C 1
ATOM 1534 O O . GLY B 1 42 ? -7.508 -22.672 -7.578 1 95 42 GLY B O 1
ATOM 1535 N N . GLU B 1 43 ? -7.906 -23.688 -9.594 1 96.44 43 GLU B N 1
ATOM 1536 C CA . GLU B 1 43 ? -7.59 -25.031 -9.109 1 96.44 43 GLU B CA 1
ATOM 1537 C C . GLU B 1 43 ? -6.09 -25.297 -9.188 1 96.44 43 GLU B C 1
ATOM 1539 O O . GLU B 1 43 ? -5.418 -24.844 -10.117 1 96.44 43 GLU B O 1
ATOM 1544 N N . TYR B 1 44 ? -5.652 -26.141 -8.234 1 97.94 44 TYR B N 1
ATOM 1545 C CA . TYR B 1 44 ? -4.227 -26.422 -8.117 1 97.94 44 TYR B CA 1
ATOM 1546 C C . TYR B 1 44 ? -3.676 -26.984 -9.422 1 97.94 44 TYR B C 1
ATOM 1548 O O . TYR B 1 44 ? -2.52 -26.75 -9.773 1 97.94 44 TYR B O 1
ATOM 1556 N N . GLU B 1 45 ? -4.469 -27.781 -10.18 1 98.19 45 GLU B N 1
ATOM 1557 C CA . GLU B 1 45 ? -4.016 -28.344 -11.445 1 98.19 45 GLU B CA 1
ATOM 1558 C C . GLU B 1 45 ? -3.557 -27.25 -12.406 1 98.19 45 GLU B C 1
ATOM 1560 O O . GLU B 1 45 ? -2.666 -27.484 -13.234 1 98.19 45 GLU B O 1
ATOM 1565 N N . THR B 1 46 ? -4.129 -26.125 -12.266 1 98.25 46 THR B N 1
ATOM 1566 C CA . THR B 1 46 ? -3.77 -24.984 -13.109 1 98.25 46 THR B CA 1
ATOM 1567 C C . THR B 1 46 ? -2.756 -24.094 -12.406 1 98.25 46 THR B C 1
ATOM 1569 O O . THR B 1 46 ? -1.706 -23.781 -12.969 1 98.25 46 THR B O 1
ATOM 1572 N N . THR B 1 47 ? -3.025 -23.703 -11.133 1 98.38 47 THR B N 1
ATOM 1573 C CA . THR B 1 47 ? -2.27 -22.656 -10.445 1 98.38 47 THR B CA 1
ATOM 1574 C C . THR B 1 47 ? -0.881 -23.156 -10.062 1 98.38 47 THR B C 1
ATOM 1576 O O . THR B 1 47 ? 0.072 -22.391 -10 1 98.38 47 THR B O 1
ATOM 1579 N N . ARG B 1 48 ? -0.766 -24.484 -9.711 1 98.62 48 ARG B N 1
ATOM 1580 C CA . ARG B 1 48 ? 0.503 -25.109 -9.336 1 98.62 48 ARG B CA 1
ATOM 1581 C C . ARG B 1 48 ? 1.229 -24.281 -8.281 1 98.62 48 ARG B C 1
ATOM 1583 O O . ARG B 1 48 ? 2.439 -24.078 -8.375 1 98.62 48 ARG B O 1
ATOM 1590 N N . THR B 1 49 ? 0.45 -23.844 -7.312 1 98.75 49 THR B N 1
ATOM 1591 C CA . THR B 1 49 ? 0.97 -22.969 -6.273 1 98.75 49 THR B CA 1
ATOM 1592 C C . THR B 1 49 ? 2.08 -23.656 -5.484 1 98.75 49 THR B C 1
ATOM 1594 O O . THR B 1 49 ? 1.957 -24.828 -5.121 1 98.75 49 THR B O 1
ATOM 1597 N N . GLU B 1 50 ? 3.188 -22.969 -5.309 1 98.88 50 GLU B N 1
ATOM 1598 C CA . GLU B 1 50 ? 4.277 -23.375 -4.422 1 98.88 50 GLU B CA 1
ATOM 1599 C C . GLU B 1 50 ? 4.492 -22.344 -3.316 1 98.88 50 GLU B C 1
ATOM 1601 O O . GLU B 1 50 ? 4.539 -21.141 -3.584 1 98.88 50 GLU B O 1
ATOM 1606 N N . PHE B 1 51 ? 4.535 -22.797 -2.098 1 98.81 51 PHE B N 1
ATOM 1607 C CA . PHE B 1 51 ? 4.77 -21.969 -0.926 1 98.81 51 PHE B CA 1
ATOM 1608 C C . PHE B 1 51 ? 6.051 -22.391 -0.211 1 98.81 51 PHE B C 1
ATOM 1610 O O . PHE B 1 51 ? 6.184 -23.531 0.213 1 98.81 51 PHE B O 1
ATOM 1617 N N . LYS B 1 52 ? 6.949 -21.5 -0.124 1 98.31 52 LYS B N 1
ATOM 1618 C CA . LYS B 1 52 ? 8.25 -21.75 0.501 1 98.31 52 LYS B CA 1
ATOM 1619 C C . LYS B 1 52 ? 8.945 -22.953 -0.119 1 98.31 52 LYS B C 1
ATOM 1621 O O . LYS B 1 52 ? 9.438 -23.828 0.598 1 98.31 52 LYS B O 1
ATOM 1626 N N . GLY B 1 53 ? 8.836 -22.984 -1.396 1 98 53 GLY B N 1
ATOM 1627 C CA . GLY B 1 53 ? 9.586 -23.953 -2.16 1 98 53 GLY B CA 1
ATOM 1628 C C . GLY B 1 53 ? 8.906 -25.312 -2.232 1 98 53 GLY B C 1
ATOM 1629 O O . GLY B 1 53 ? 9.422 -26.25 -2.848 1 98 53 GLY B O 1
ATOM 1630 N N . GLN B 1 54 ? 7.77 -25.453 -1.654 1 98.62 54 GLN B N 1
ATOM 1631 C CA . GLN B 1 54 ? 7.047 -26.719 -1.649 1 98.62 54 GLN B CA 1
ATOM 1632 C C . GLN B 1 54 ? 5.68 -26.578 -2.311 1 98.62 54 GLN B C 1
ATOM 1634 O O . GLN B 1 54 ? 5.02 -25.547 -2.168 1 98.62 54 GLN B O 1
ATOM 1639 N N . PRO B 1 55 ? 5.289 -27.688 -2.969 1 98.69 55 PRO B N 1
ATOM 1640 C CA . PRO B 1 55 ? 3.92 -27.625 -3.486 1 98.69 55 PRO B CA 1
ATOM 1641 C C . PRO B 1 55 ? 2.893 -27.297 -2.404 1 98.69 55 PRO B C 1
ATOM 1643 O O . PRO B 1 55 ? 3.01 -27.781 -1.272 1 98.69 55 PRO B O 1
ATOM 1646 N N . ALA B 1 56 ? 1.948 -26.453 -2.705 1 98.69 56 ALA B N 1
ATOM 1647 C CA . ALA B 1 56 ? 0.873 -26.078 -1.794 1 98.69 56 ALA B CA 1
ATOM 1648 C C . ALA B 1 56 ? -0.494 -26.297 -2.432 1 98.69 56 ALA B C 1
ATOM 1650 O O . ALA B 1 56 ? -1.227 -25.344 -2.707 1 98.69 56 ALA B O 1
ATOM 1651 N N . PRO B 1 57 ? -0.917 -27.547 -2.613 1 98.44 57 PRO B N 1
ATOM 1652 C CA . PRO B 1 57 ? -2.131 -27.859 -3.371 1 98.44 57 PRO B CA 1
ATOM 1653 C C . PRO B 1 57 ? -3.396 -27.328 -2.701 1 98.44 57 PRO B C 1
ATOM 1655 O O . PRO B 1 57 ? -4.426 -27.156 -3.363 1 98.44 57 PRO B O 1
ATOM 1658 N N . GLU B 1 58 ? -3.33 -27.047 -1.419 1 98.31 58 GLU B N 1
ATOM 1659 C CA . GLU B 1 58 ? -4.535 -26.625 -0.712 1 98.31 58 GLU B CA 1
ATOM 1660 C C . GLU B 1 58 ? -4.605 -25.109 -0.605 1 98.31 58 GLU B C 1
ATOM 1662 O O . GLU B 1 58 ? -5.648 -24.547 -0.248 1 98.31 58 GLU B O 1
ATOM 1667 N N . ALA B 1 59 ? -3.512 -24.406 -0.858 1 98.5 59 ALA B N 1
ATOM 1668 C CA . ALA B 1 59 ? -3.508 -22.953 -0.778 1 98.5 59 ALA B CA 1
ATOM 1669 C C . ALA B 1 59 ? -4.441 -22.344 -1.819 1 98.5 59 ALA B C 1
ATOM 1671 O O . ALA B 1 59 ? -4.34 -22.656 -3.01 1 98.5 59 ALA B O 1
ATOM 1672 N N . ASN B 1 60 ? -5.352 -21.562 -1.421 1 98.31 60 ASN B N 1
ATOM 1673 C CA . ASN B 1 60 ? -6.305 -20.875 -2.289 1 98.31 60 ASN B CA 1
ATOM 1674 C C . ASN B 1 60 ? -6.82 -19.578 -1.649 1 98.31 60 ASN B C 1
ATOM 1676 O O . ASN B 1 60 ? -6.551 -19.312 -0.477 1 98.31 60 ASN B O 1
ATOM 1680 N N . SER B 1 61 ? -7.422 -18.75 -2.447 1 98.62 61 SER B N 1
ATOM 1681 C CA . SER B 1 61 ? -7.957 -17.484 -1.963 1 98.62 61 SER B CA 1
ATOM 1682 C C . SER B 1 61 ? -9.031 -16.938 -2.9 1 98.62 61 SER B C 1
ATOM 1684 O O . SER B 1 61 ? -9.055 -17.281 -4.086 1 98.62 61 SER B O 1
ATOM 1686 N N . TYR B 1 62 ? -9.977 -16.203 -2.371 1 98.69 62 TYR B N 1
ATOM 1687 C CA . TYR B 1 62 ? -10.844 -15.352 -3.176 1 98.69 62 TYR B CA 1
ATOM 1688 C C . TYR B 1 62 ? -10.148 -14.031 -3.514 1 98.69 62 TYR B C 1
ATOM 1690 O O . TYR B 1 62 ? -9.469 -13.445 -2.668 1 98.69 62 TYR B O 1
ATOM 1698 N N . LEU B 1 63 ? -10.383 -13.578 -4.73 1 98.75 63 LEU B N 1
ATOM 1699 C CA . LEU B 1 63 ? -9.789 -12.344 -5.215 1 98.75 63 LEU B CA 1
ATOM 1700 C C . LEU B 1 63 ? -10.859 -11.375 -5.715 1 98.75 63 LEU B C 1
ATOM 1702 O O . LEU B 1 63 ? -11.859 -11.805 -6.297 1 98.75 63 LEU B O 1
ATOM 1706 N N . ALA B 1 64 ? -10.703 -10.109 -5.559 1 98.81 64 ALA B N 1
ATOM 1707 C CA . ALA B 1 64 ? -11.477 -9.023 -6.16 1 98.81 64 ALA B CA 1
ATOM 1708 C C . ALA B 1 64 ? -10.578 -7.84 -6.5 1 98.81 64 ALA B C 1
ATOM 1710 O O . ALA B 1 64 ? -9.609 -7.562 -5.793 1 98.81 64 ALA B O 1
ATOM 1711 N N . PHE B 1 65 ? -10.922 -7.105 -7.543 1 98.81 65 PHE B N 1
ATOM 1712 C CA . PHE B 1 65 ? -10.039 -6.066 -8.062 1 98.81 65 PHE B CA 1
ATOM 1713 C C . PHE B 1 65 ? -10.805 -4.77 -8.297 1 98.81 65 PHE B C 1
ATOM 1715 O O . PHE B 1 65 ? -11.93 -4.793 -8.789 1 98.81 65 PHE B O 1
ATOM 1722 N N . PHE B 1 66 ? -10.234 -3.656 -7.945 1 98.88 66 PHE B N 1
ATOM 1723 C CA . PHE B 1 66 ? -10.68 -2.311 -8.281 1 98.88 66 PHE B CA 1
ATOM 1724 C C . PHE B 1 66 ? -9.648 -1.602 -9.156 1 98.88 66 PHE B C 1
ATOM 1726 O O . PHE B 1 66 ? -8.461 -1.611 -8.844 1 98.88 66 PHE B O 1
ATOM 1733 N N . ASP B 1 67 ? -10.094 -1.046 -10.258 1 98.56 67 ASP B N 1
ATOM 1734 C CA . ASP B 1 67 ? -9.234 -0.105 -10.969 1 98.56 67 ASP B CA 1
ATOM 1735 C C . ASP B 1 67 ? -9.227 1.26 -10.281 1 98.56 67 ASP B C 1
ATOM 1737 O O . ASP B 1 67 ? -10.273 1.911 -10.18 1 98.56 67 ASP B O 1
ATOM 1741 N N . VAL B 1 68 ? -8.016 1.725 -9.82 1 98.62 68 VAL B N 1
ATOM 1742 C CA . VAL B 1 68 ? -7.988 2.934 -9 1 98.62 68 VAL B CA 1
ATOM 1743 C C . VAL B 1 68 ? -6.98 3.924 -9.578 1 98.62 68 VAL B C 1
ATOM 1745 O O . VAL B 1 68 ? -6.402 4.73 -8.852 1 98.62 68 VAL B O 1
ATOM 1748 N N . GLY B 1 69 ? -6.648 3.895 -10.766 1 97.44 69 GLY B N 1
ATOM 1749 C CA . GLY B 1 69 ? -5.738 4.746 -11.516 1 97.44 69 GLY B CA 1
ATOM 1750 C C . GLY B 1 69 ? -5.25 4.113 -12.805 1 97.44 69 GLY B C 1
ATOM 1751 O O . GLY B 1 69 ? -5.512 2.934 -13.062 1 97.44 69 GLY B O 1
ATOM 1752 N N . PRO B 1 70 ? -4.641 4.957 -13.648 1 97.31 70 PRO B N 1
ATOM 1753 C CA . PRO B 1 70 ? -4.082 4.355 -14.859 1 97.31 70 PRO B CA 1
ATOM 1754 C C . PRO B 1 70 ? -3.055 3.268 -14.562 1 97.31 70 PRO B C 1
ATOM 1756 O O . PRO B 1 70 ? -1.978 3.559 -14.039 1 97.31 70 PRO B O 1
ATOM 1759 N N . GLY B 1 71 ? -3.498 2.064 -14.859 1 97.44 71 GLY B N 1
ATOM 1760 C CA . GLY B 1 71 ? -2.566 0.957 -14.711 1 97.44 71 GLY B CA 1
ATOM 1761 C C . GLY B 1 71 ? -2.404 0.499 -13.273 1 97.44 71 GLY B C 1
ATOM 1762 O O . GLY B 1 71 ? -1.462 -0.227 -12.953 1 97.44 71 GLY B O 1
ATOM 1763 N N . LEU B 1 72 ? -3.262 0.935 -12.398 1 98.75 72 LEU B N 1
ATOM 1764 C CA . LEU B 1 72 ? -3.143 0.569 -10.992 1 98.75 72 LEU B CA 1
ATOM 1765 C C . LEU B 1 72 ? -4.402 -0.138 -10.508 1 98.75 72 LEU B C 1
ATOM 1767 O O . LEU B 1 72 ? -5.512 0.368 -10.688 1 98.75 72 LEU B O 1
ATOM 1771 N N . GLN B 1 73 ? -4.18 -1.241 -9.875 1 98.81 73 GLN B N 1
ATOM 1772 C CA . GLN B 1 73 ? -5.293 -1.974 -9.281 1 98.81 73 GLN B CA 1
ATOM 1773 C C . GLN B 1 73 ? -5.129 -2.092 -7.766 1 98.81 73 GLN B C 1
ATOM 1775 O O . GLN B 1 73 ? -4.008 -2.219 -7.266 1 98.81 73 GLN B O 1
ATOM 1780 N N . LEU B 1 74 ? -6.219 -1.997 -7.047 1 98.88 74 LEU B N 1
ATOM 1781 C CA . LEU B 1 74 ? -6.348 -2.496 -5.684 1 98.88 74 LEU B CA 1
ATOM 1782 C C . LEU B 1 74 ? -6.883 -3.924 -5.676 1 98.88 74 LEU B C 1
ATOM 1784 O O . LEU B 1 74 ? -7.957 -4.191 -6.223 1 98.88 74 LEU B O 1
ATOM 1788 N N . GLU B 1 75 ? -6.184 -4.781 -5.098 1 98.94 75 GLU B N 1
ATOM 1789 C CA . GLU B 1 75 ? -6.559 -6.191 -5.027 1 98.94 75 GLU B CA 1
ATOM 1790 C C . GLU B 1 75 ? -6.922 -6.594 -3.6 1 98.94 75 GLU B C 1
ATOM 1792 O O . GLU B 1 75 ? -6.18 -6.297 -2.658 1 98.94 75 GLU B O 1
ATOM 1797 N N . LEU B 1 76 ? -8.07 -7.207 -3.42 1 98.94 76 LEU B N 1
ATOM 1798 C CA . LEU B 1 76 ? -8.445 -7.844 -2.162 1 98.94 76 LEU B CA 1
ATOM 1799 C C . LEU B 1 76 ? -8.234 -9.352 -2.232 1 98.94 76 LEU B C 1
ATOM 1801 O O . LEU B 1 76 ? -8.602 -9.984 -3.223 1 98.94 76 LEU B O 1
ATOM 1805 N N . ILE B 1 77 ? -7.621 -9.906 -1.198 1 98.94 77 ILE B N 1
ATOM 1806 C CA . ILE B 1 77 ? -7.328 -11.336 -1.124 1 98.94 77 ILE B CA 1
ATOM 1807 C C . ILE B 1 77 ? -7.887 -11.906 0.177 1 98.94 77 ILE B C 1
ATOM 1809 O O . ILE B 1 77 ? -7.496 -11.484 1.268 1 98.94 77 ILE B O 1
ATOM 1813 N N . GLN B 1 78 ? -8.812 -12.844 0.131 1 98.94 78 GLN B N 1
ATOM 1814 C CA . GLN B 1 78 ? -9.25 -13.633 1.279 1 98.94 78 GLN B CA 1
ATOM 1815 C C . GLN B 1 78 ? -8.68 -15.047 1.229 1 98.94 78 GLN B C 1
ATOM 1817 O O . GLN B 1 78 ? -9.195 -15.906 0.512 1 98.94 78 GLN B O 1
ATOM 1822 N N . PRO B 1 79 ? -7.633 -15.289 1.964 1 98.88 79 PRO B N 1
ATOM 1823 C CA . PRO B 1 79 ? -7.043 -16.625 1.933 1 98.88 79 PRO B CA 1
ATOM 1824 C C . PRO B 1 79 ? -7.91 -17.672 2.635 1 98.88 79 PRO B C 1
ATOM 1826 O O . PRO B 1 79 ? -8.648 -17.344 3.566 1 98.88 79 PRO B O 1
ATOM 1829 N N . ASN B 1 80 ? -7.84 -18.891 2.172 1 98.56 80 ASN B N 1
ATOM 1830 C CA . ASN B 1 80 ? -8.398 -19.969 2.979 1 98.56 80 ASN B CA 1
ATOM 1831 C C . ASN B 1 80 ? -7.5 -20.312 4.16 1 98.56 80 ASN B C 1
ATOM 1833 O O . ASN B 1 80 ? -6.672 -19.484 4.574 1 98.56 80 ASN B O 1
ATOM 1837 N N . GLU B 1 81 ? -7.711 -21.5 4.742 1 98.38 81 GLU B N 1
ATOM 1838 C CA . GLU B 1 81 ? -7.051 -21.797 6.008 1 98.38 81 GLU B CA 1
ATOM 1839 C C . GLU B 1 81 ? -5.711 -22.5 5.781 1 98.38 81 GLU B C 1
ATOM 1841 O O . GLU B 1 81 ? -4.93 -22.672 6.719 1 98.38 81 GLU B O 1
ATOM 1846 N N . ALA B 1 82 ? -5.414 -22.922 4.516 1 98.5 82 ALA B N 1
ATOM 1847 C CA . ALA B 1 82 ? -4.184 -23.656 4.227 1 98.5 82 ALA B CA 1
ATOM 1848 C C . ALA B 1 82 ? -2.969 -22.734 4.285 1 98.5 82 ALA B C 1
ATOM 1850 O O . ALA B 1 82 ? -3.074 -21.547 4.012 1 98.5 82 ALA B O 1
ATOM 1851 N N . PRO B 1 83 ? -1.822 -23.281 4.586 1 98.19 83 PRO B N 1
ATOM 1852 C CA . PRO B 1 83 ? -0.603 -22.484 4.629 1 98.19 83 PRO B CA 1
ATOM 1853 C C . PRO B 1 83 ? -0.307 -21.781 3.301 1 98.19 83 PRO B C 1
ATOM 1855 O O . PRO B 1 83 ? -0.393 -22.406 2.242 1 98.19 83 PRO B O 1
ATOM 1858 N N . SER B 1 84 ? 0.01 -20.578 3.34 1 98.75 84 SER B N 1
ATOM 1859 C CA . SER B 1 84 ? 0.352 -19.688 2.23 1 98.75 84 SER B CA 1
ATOM 1860 C C . SER B 1 84 ? 0.929 -18.375 2.732 1 98.75 84 SER B C 1
ATOM 1862 O O . SER B 1 84 ? 0.865 -18.078 3.928 1 98.75 84 SER B O 1
ATOM 1864 N N . THR B 1 85 ? 1.539 -17.578 1.897 1 98.56 85 THR B N 1
ATOM 1865 C CA . THR B 1 85 ? 2.02 -16.266 2.285 1 98.56 85 THR B CA 1
ATOM 1866 C C . THR B 1 85 ? 0.862 -15.375 2.738 1 98.56 85 THR B C 1
ATOM 1868 O O . THR B 1 85 ? 1.022 -14.547 3.637 1 98.56 85 THR B O 1
ATOM 1871 N N . TRP B 1 86 ? -0.327 -15.578 2.139 1 98.69 86 TRP B N 1
ATOM 1872 C CA . TRP B 1 86 ? -1.513 -14.797 2.48 1 98.69 86 TRP B CA 1
ATOM 1873 C C . TRP B 1 86 ? -2.004 -15.141 3.883 1 98.69 86 TRP B C 1
ATOM 1875 O O . TRP B 1 86 ? -2.238 -14.242 4.699 1 98.69 86 TRP B O 1
ATOM 1885 N N . ARG B 1 87 ? -2.133 -16.406 4.121 1 98.69 87 ARG B N 1
ATOM 1886 C CA . ARG B 1 87 ? -2.6 -16.875 5.422 1 98.69 87 ARG B CA 1
ATOM 1887 C C . ARG B 1 87 ? -1.617 -16.484 6.527 1 98.69 87 ARG B C 1
ATOM 1889 O O . ARG B 1 87 ? -2.025 -16.047 7.602 1 98.69 87 ARG B O 1
ATOM 1896 N N . ASN B 1 88 ? -0.346 -16.672 6.27 1 98.19 88 ASN B N 1
ATOM 1897 C CA . ASN B 1 88 ? 0.67 -16.266 7.238 1 98.19 88 ASN B CA 1
ATOM 1898 C C . ASN B 1 88 ? 0.541 -14.797 7.613 1 98.19 88 ASN B C 1
ATOM 1900 O O . ASN B 1 88 ? 0.632 -14.438 8.789 1 98.19 88 ASN B O 1
ATOM 1904 N N . TYR B 1 89 ? 0.405 -13.984 6.605 1 97.94 89 TYR B N 1
ATOM 1905 C CA . TYR B 1 89 ? 0.252 -12.555 6.871 1 97.94 89 TYR B CA 1
ATOM 1906 C C . TYR B 1 89 ? -0.95 -12.297 7.773 1 97.94 89 TYR B C 1
ATOM 1908 O O . TYR B 1 89 ? -0.844 -11.57 8.766 1 97.94 89 TYR B O 1
ATOM 1916 N N . LEU B 1 90 ? -2.029 -12.852 7.387 1 98.44 90 LEU B N 1
ATOM 1917 C CA . LEU B 1 90 ? -3.254 -12.664 8.156 1 98.44 90 LEU B CA 1
ATOM 1918 C C . LEU B 1 90 ? -3.059 -13.102 9.602 1 98.44 90 LEU B C 1
ATOM 1920 O O . LEU B 1 90 ? -3.473 -12.398 10.531 1 98.44 90 LEU B O 1
ATOM 1924 N N . ASN B 1 91 ? -2.428 -14.219 9.82 1 98.06 91 ASN B N 1
ATOM 1925 C CA . ASN B 1 91 ? -2.188 -14.75 11.164 1 98.06 91 ASN B CA 1
ATOM 1926 C C . ASN B 1 91 ? -1.268 -13.836 11.969 1 98.06 91 ASN B C 1
ATOM 1928 O O . ASN B 1 91 ? -1.49 -13.617 13.164 1 98.06 91 ASN B O 1
ATOM 1932 N N . GLU B 1 92 ? -0.303 -13.305 11.32 1 96.19 92 GLU B N 1
ATOM 1933 C CA . GLU B 1 92 ? 0.763 -12.578 12.008 1 96.19 92 GLU B CA 1
ATOM 1934 C C . GLU B 1 92 ? 0.39 -11.117 12.219 1 96.19 92 GLU B C 1
ATOM 1936 O O . GLU B 1 92 ? 0.742 -10.516 13.234 1 96.19 92 GLU B O 1
ATOM 1941 N N . HIS B 1 93 ? -0.365 -10.555 11.242 1 95.5 93 HIS B N 1
ATOM 1942 C CA . HIS B 1 93 ? -0.541 -9.102 11.25 1 95.5 93 HIS B CA 1
ATOM 1943 C C . HIS B 1 93 ? -2.018 -8.727 11.305 1 95.5 93 HIS B C 1
ATOM 1945 O O . HIS B 1 93 ? -2.361 -7.574 11.578 1 95.5 93 HIS B O 1
ATOM 1951 N N . GLY B 1 94 ? -2.908 -9.695 11.102 1 97.5 94 GLY B N 1
ATOM 1952 C CA . GLY B 1 94 ? -4.289 -9.344 10.805 1 97.5 94 GLY B CA 1
ATOM 1953 C C . GLY B 1 94 ? -4.484 -8.82 9.398 1 97.5 94 GLY B C 1
ATOM 1954 O O . GLY B 1 94 ? -3.67 -9.086 8.508 1 97.5 94 GLY B O 1
ATOM 1955 N N . GLU B 1 95 ? -5.645 -8.172 9.133 1 98.69 95 GLU B N 1
ATOM 1956 C CA . GLU B 1 95 ? -5.965 -7.633 7.816 1 98.69 95 GLU B CA 1
ATOM 1957 C C . GLU B 1 95 ? -5.141 -6.383 7.516 1 98.69 95 GLU B C 1
ATOM 1959 O O . GLU B 1 95 ? -4.727 -5.672 8.438 1 98.69 95 GLU B O 1
ATOM 1964 N N . GLY B 1 96 ? -4.898 -6.117 6.223 1 98.44 96 GLY B N 1
ATOM 1965 C CA . GLY B 1 96 ? -4.164 -4.91 5.871 1 98.44 96 GLY B CA 1
ATOM 1966 C C . GLY B 1 96 ? -3.461 -5.012 4.531 1 98.44 96 GLY B C 1
ATOM 1967 O O . GLY B 1 96 ? -3.703 -5.949 3.766 1 98.44 96 GLY B O 1
ATOM 1968 N N . ILE B 1 97 ? -2.615 -4.027 4.203 1 98.81 97 ILE B N 1
ATOM 1969 C CA . ILE B 1 97 ? -1.896 -3.977 2.934 1 98.81 97 ILE B CA 1
ATOM 1970 C C . ILE B 1 97 ? -0.735 -4.969 2.959 1 98.81 97 ILE B C 1
ATOM 1972 O O . ILE B 1 97 ? 0.125 -4.902 3.842 1 98.81 97 ILE B O 1
ATOM 1976 N N . HIS B 1 98 ? -0.705 -5.816 1.999 1 98.75 98 HIS B N 1
ATOM 1977 C CA . HIS B 1 98 ? 0.207 -6.953 1.979 1 98.75 98 HIS B CA 1
ATOM 1978 C C . HIS B 1 98 ? 1.396 -6.691 1.062 1 98.75 98 HIS B C 1
ATOM 1980 O O . HIS B 1 98 ? 2.539 -6.992 1.416 1 98.75 98 HIS B O 1
ATOM 1986 N N . HIS B 1 99 ? 1.147 -6.102 -0.138 1 98.94 99 HIS B N 1
ATOM 1987 C CA . HIS B 1 99 ? 2.225 -6.012 -1.117 1 98.94 99 HIS B CA 1
ATOM 1988 C C . HIS B 1 99 ? 1.965 -4.891 -2.119 1 98.94 99 HIS B C 1
ATOM 1990 O O . HIS B 1 99 ? 0.85 -4.371 -2.199 1 98.94 99 HIS B O 1
ATOM 1996 N N . VAL B 1 100 ? 3.012 -4.531 -2.852 1 98.94 100 VAL B N 1
ATOM 1997 C CA . VAL B 1 100 ? 2.912 -3.838 -4.133 1 98.94 100 VAL B CA 1
ATOM 1998 C C . VAL B 1 100 ? 3.422 -4.742 -5.25 1 98.94 100 VAL B C 1
ATOM 2000 O O . VAL B 1 100 ? 4.301 -5.578 -5.031 1 98.94 100 VAL B O 1
ATOM 2003 N N . ALA B 1 101 ? 2.875 -4.531 -6.465 1 98.94 101 ALA B N 1
ATOM 2004 C CA . ALA B 1 101 ? 3.217 -5.441 -7.555 1 98.94 101 ALA B CA 1
ATOM 2005 C C . ALA B 1 101 ? 3.77 -4.684 -8.758 1 98.94 101 ALA B C 1
ATOM 2007 O O . ALA B 1 101 ? 3.471 -3.5 -8.945 1 98.94 101 ALA B O 1
ATOM 2008 N N . PHE B 1 102 ? 4.551 -5.383 -9.57 1 98.75 102 PHE B N 1
ATOM 2009 C CA . PHE B 1 102 ? 5.184 -4.898 -10.789 1 98.75 102 PHE B CA 1
ATOM 2010 C C . PHE B 1 102 ? 4.953 -5.875 -11.938 1 98.75 102 PHE B C 1
ATOM 2012 O O . PHE B 1 102 ? 5.172 -7.078 -11.789 1 98.75 102 PHE B O 1
ATOM 2019 N N . ASN B 1 103 ? 4.473 -5.344 -13.031 1 98 103 ASN B N 1
ATOM 2020 C CA . ASN B 1 103 ? 4.426 -6.141 -14.25 1 98 103 ASN B CA 1
ATOM 2021 C C . ASN B 1 103 ? 5.781 -6.176 -14.953 1 98 103 ASN B C 1
ATOM 2023 O O . ASN B 1 103 ? 6.289 -5.137 -15.383 1 98 103 ASN B O 1
ATOM 2027 N N . ILE B 1 104 ? 6.402 -7.285 -15.039 1 97.5 104 ILE B N 1
ATOM 2028 C CA . ILE B 1 104 ? 7.773 -7.387 -15.523 1 97.5 104 ILE B CA 1
ATOM 2029 C C . ILE B 1 104 ? 7.773 -7.52 -17.047 1 97.5 104 ILE B C 1
ATOM 2031 O O . ILE B 1 104 ? 8.594 -8.25 -17.609 1 97.5 104 ILE B O 1
ATOM 2035 N N . LYS B 1 105 ? 6.953 -6.816 -17.688 1 88 105 LYS B N 1
ATOM 2036 C CA . LYS B 1 105 ? 6.852 -6.852 -19.141 1 88 105 LYS B CA 1
ATOM 2037 C C . LYS B 1 105 ? 8.211 -6.609 -19.797 1 88 105 LYS B C 1
ATOM 2039 O O . LYS B 1 105 ? 8.922 -5.672 -19.422 1 88 105 LYS B O 1
ATOM 2044 N N . GLY B 1 106 ? 8.844 -7.566 -20.5 1 87.94 106 GLY B N 1
ATOM 2045 C CA . GLY B 1 106 ? 10.109 -7.43 -21.188 1 87.94 106 GLY B CA 1
ATOM 2046 C C . GLY B 1 106 ? 11.18 -8.375 -20.672 1 87.94 106 GLY B C 1
ATOM 2047 O O . GLY B 1 106 ? 12.32 -8.344 -21.141 1 87.94 106 GLY B O 1
ATOM 2048 N N . MET B 1 107 ? 10.852 -8.961 -19.656 1 92.88 107 MET B N 1
ATOM 2049 C CA . MET B 1 107 ? 11.727 -10.016 -19.156 1 92.88 107 MET B CA 1
ATOM 2050 C C . MET B 1 107 ? 10.922 -11.25 -18.75 1 92.88 107 MET B C 1
ATOM 2052 O O . MET B 1 107 ? 9.695 -11.203 -18.719 1 92.88 107 MET B O 1
ATOM 2056 N N . LYS B 1 108 ? 11.68 -12.375 -18.5 1 95.94 108 LYS B N 1
ATOM 2057 C CA . LYS B 1 108 ? 11.031 -13.602 -18.062 1 95.94 108 LYS B CA 1
ATOM 2058 C C . LYS B 1 108 ? 11.133 -13.758 -16.547 1 95.94 108 LYS B C 1
ATOM 2060 O O . LYS B 1 108 ? 12.062 -13.25 -15.922 1 95.94 108 LYS B O 1
ATOM 2065 N N . MET B 1 109 ? 10.211 -14.508 -15.992 1 98.25 109 MET B N 1
ATOM 2066 C CA . MET B 1 109 ? 10.07 -14.617 -14.547 1 98.25 109 MET B CA 1
ATOM 2067 C C . MET B 1 109 ? 11.336 -15.188 -13.906 1 98.25 109 MET B C 1
ATOM 2069 O O . MET B 1 109 ? 11.805 -14.68 -12.891 1 98.25 109 MET B O 1
ATOM 2073 N N . PRO B 1 110 ? 11.977 -16.219 -14.492 1 98.12 110 PRO B N 1
ATOM 2074 C CA . PRO B 1 110 ? 13.188 -16.734 -13.844 1 98.12 110 PRO B CA 1
ATOM 2075 C C . PRO B 1 110 ? 14.289 -15.688 -13.734 1 98.12 110 PRO B C 1
ATOM 2077 O O . PRO B 1 110 ? 15 -15.633 -12.734 1 98.12 110 PRO B O 1
ATOM 2080 N N . GLU B 1 111 ? 14.414 -14.891 -14.742 1 98.12 111 GLU B N 1
ATOM 2081 C CA . GLU B 1 111 ? 15.406 -13.812 -14.711 1 98.12 111 GLU B CA 1
ATOM 2082 C C . GLU B 1 111 ? 15.062 -12.781 -13.641 1 98.12 111 GLU B C 1
ATOM 2084 O O . GLU B 1 111 ? 15.938 -12.352 -12.883 1 98.12 111 GLU B O 1
ATOM 2089 N N . ALA B 1 112 ? 13.812 -12.336 -13.625 1 98.5 112 ALA B N 1
ATOM 2090 C CA . ALA B 1 112 ? 13.367 -11.359 -12.633 1 98.5 112 ALA B CA 1
ATOM 2091 C C . ALA B 1 112 ? 13.617 -11.875 -11.211 1 98.5 112 ALA B C 1
ATOM 2093 O O . ALA B 1 112 ? 14.109 -11.133 -10.359 1 98.5 112 ALA B O 1
ATOM 2094 N N . VAL B 1 113 ? 13.305 -13.094 -10.953 1 98.69 113 VAL B N 1
ATOM 2095 C CA . VAL B 1 113 ? 13.484 -13.703 -9.641 1 98.69 113 VAL B CA 1
ATOM 2096 C C . VAL B 1 113 ? 14.969 -13.695 -9.266 1 98.69 113 VAL B C 1
ATOM 2098 O O . VAL B 1 113 ? 15.328 -13.312 -8.156 1 98.69 113 VAL B O 1
ATOM 2101 N N . LYS B 1 114 ? 15.758 -14.109 -10.18 1 98.56 114 LYS B N 1
ATOM 2102 C CA . LYS B 1 114 ? 17.188 -14.148 -9.922 1 98.56 114 LYS B CA 1
ATOM 2103 C C . LYS B 1 114 ? 17.719 -12.766 -9.562 1 98.56 114 LYS B C 1
ATOM 2105 O O . LYS B 1 114 ? 18.516 -12.617 -8.625 1 98.56 114 LYS B O 1
ATOM 2110 N N . ARG B 1 115 ? 17.375 -11.797 -10.312 1 98.25 115 ARG B N 1
ATOM 2111 C CA . ARG B 1 115 ? 17.812 -10.43 -10.047 1 98.25 115 ARG B CA 1
ATOM 2112 C C . ARG B 1 115 ? 17.344 -9.969 -8.664 1 98.25 115 ARG B C 1
ATOM 2114 O O . ARG B 1 115 ? 18.078 -9.297 -7.949 1 98.25 115 ARG B O 1
ATOM 2121 N N . CYS B 1 116 ? 16.109 -10.281 -8.289 1 98.69 116 CYS B N 1
ATOM 2122 C CA . CYS B 1 116 ? 15.602 -9.945 -6.961 1 98.69 116 CYS B CA 1
ATOM 2123 C C . CYS B 1 116 ? 16.406 -10.648 -5.871 1 98.69 116 CYS B C 1
ATOM 2125 O O . CYS B 1 116 ? 16.734 -10.047 -4.848 1 98.69 116 CYS B O 1
ATOM 2127 N N . GLU B 1 117 ? 16.641 -11.883 -6.07 1 98.69 117 GLU B N 1
ATOM 2128 C CA . GLU B 1 117 ? 17.453 -12.633 -5.105 1 98.69 117 GLU B CA 1
ATOM 2129 C C . GLU B 1 117 ? 18.828 -12.008 -4.938 1 98.69 117 GLU B C 1
ATOM 2131 O O . GLU B 1 117 ? 19.375 -11.969 -3.832 1 98.69 117 GLU B O 1
ATOM 2136 N N . ASP B 1 118 ? 19.438 -11.555 -6.016 1 98.19 118 ASP B N 1
ATOM 2137 C CA . ASP B 1 118 ? 20.75 -10.898 -5.977 1 98.19 118 ASP B CA 1
ATOM 2138 C C . ASP B 1 118 ? 20.703 -9.633 -5.121 1 98.19 118 ASP B C 1
ATOM 2140 O 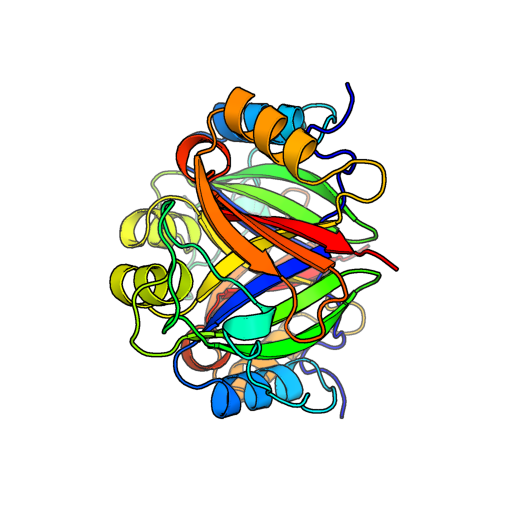O . ASP B 1 118 ? 21.719 -9.203 -4.59 1 98.19 118 ASP B O 1
ATOM 2144 N N . LEU B 1 119 ? 19.547 -9.094 -5 1 97.38 119 LEU B N 1
ATOM 2145 C CA . LEU B 1 119 ? 19.359 -7.898 -4.188 1 97.38 119 LEU B CA 1
ATOM 2146 C C . LEU B 1 119 ? 19.031 -8.266 -2.744 1 97.38 119 LEU B C 1
ATOM 2148 O O . LEU B 1 119 ? 18.828 -7.387 -1.907 1 97.38 119 LEU B O 1
ATOM 2152 N N . GLY B 1 120 ? 18.859 -9.508 -2.445 1 97.94 120 GLY B N 1
ATOM 2153 C CA . GLY B 1 120 ? 18.672 -9.953 -1.073 1 97.94 120 GLY B CA 1
ATOM 2154 C C . GLY B 1 120 ? 17.25 -10.383 -0.766 1 97.94 120 GLY B C 1
ATOM 2155 O O . GLY B 1 120 ? 16.922 -10.695 0.381 1 97.94 120 GLY B O 1
ATOM 2156 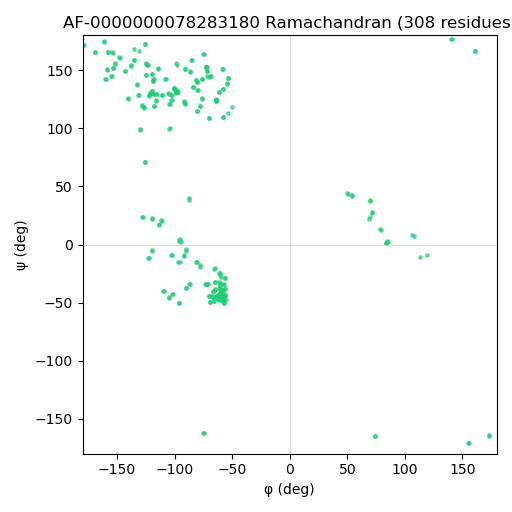N N . MET B 1 121 ? 16.438 -10.453 -1.752 1 98.62 121 MET B N 1
ATOM 2157 C CA . MET B 1 121 ? 15.055 -10.883 -1.541 1 98.62 121 MET B CA 1
ATOM 2158 C C . MET B 1 121 ? 14.945 -12.398 -1.571 1 98.62 121 MET B C 1
ATOM 2160 O O . MET B 1 121 ? 15.805 -13.078 -2.131 1 98.62 121 MET B O 1
ATOM 2164 N N . VAL B 1 122 ? 13.875 -12.852 -0.977 1 98.62 122 VAL B N 1
ATOM 2165 C CA . VAL B 1 122 ? 13.664 -14.297 -0.898 1 98.62 122 VAL B CA 1
ATOM 2166 C C . VAL B 1 122 ? 12.328 -14.656 -1.543 1 98.62 122 VAL B C 1
ATOM 2168 O O . VAL B 1 122 ? 11.305 -14.039 -1.257 1 98.62 122 VAL B O 1
ATOM 2171 N N . LEU B 1 123 ? 12.352 -15.625 -2.459 1 98.81 123 LEU B N 1
ATOM 2172 C CA . LEU B 1 123 ? 11.109 -16.125 -3.053 1 98.81 123 LEU B CA 1
ATOM 2173 C C . LEU B 1 123 ? 10.234 -16.797 -1.998 1 98.81 123 LEU B C 1
ATOM 2175 O O . LEU B 1 123 ? 10.672 -17.734 -1.332 1 98.81 123 LEU B O 1
ATOM 2179 N N . GLU B 1 124 ? 9.016 -16.344 -1.848 1 98.69 124 GLU B N 1
ATOM 2180 C CA . GLU B 1 124 ? 8.125 -16.844 -0.808 1 98.69 124 GLU B CA 1
ATOM 2181 C C . GLU B 1 124 ? 7.059 -17.766 -1.393 1 98.69 124 GLU B C 1
ATOM 2183 O O . GLU B 1 124 ? 6.75 -18.812 -0.814 1 98.69 124 GLU B O 1
ATOM 2188 N N . GLN B 1 125 ? 6.484 -17.344 -2.467 1 98.88 125 GLN B N 1
ATOM 2189 C CA . GLN B 1 125 ? 5.371 -18.047 -3.086 1 98.88 125 GLN B CA 1
ATOM 2190 C C . GLN B 1 125 ? 5.277 -17.734 -4.574 1 98.88 125 GLN B C 1
ATOM 2192 O O . GLN B 1 125 ? 5.559 -16.609 -4.996 1 98.88 125 GLN B O 1
ATOM 2197 N N . LYS B 1 126 ? 4.883 -18.688 -5.367 1 98.88 126 LYS B N 1
ATOM 2198 C CA . LYS B 1 126 ? 4.68 -18.484 -6.801 1 98.88 126 LYS B CA 1
ATOM 2199 C C . LYS B 1 126 ? 3.557 -19.375 -7.324 1 98.88 126 LYS B C 1
ATOM 2201 O O . LYS B 1 126 ? 3.15 -20.328 -6.656 1 98.88 126 LYS B O 1
ATOM 2206 N N . GLY B 1 127 ? 3.049 -19.031 -8.438 1 98.62 127 GLY B N 1
ATOM 2207 C CA . GLY B 1 127 ? 2.016 -19.812 -9.094 1 98.62 127 GLY B CA 1
ATOM 2208 C C . GLY B 1 127 ? 1.576 -19.219 -10.422 1 98.62 127 GLY B C 1
ATOM 2209 O O . GLY B 1 127 ? 2.043 -18.141 -10.812 1 98.62 127 GLY B O 1
ATOM 2210 N N . GLU B 1 128 ? 0.747 -20 -11.133 1 98.19 128 GLU B N 1
ATOM 2211 C CA . GLU B 1 128 ? 0.102 -19.531 -12.352 1 98.19 128 GLU B CA 1
ATOM 2212 C C . GLU B 1 128 ? -1.259 -18.906 -12.055 1 98.19 128 GLU B C 1
ATOM 2214 O O . GLU B 1 128 ? -1.903 -19.25 -11.062 1 98.19 128 GLU B O 1
ATOM 2219 N N . TYR B 1 129 ? -1.597 -17.953 -12.961 1 97.44 129 TYR B N 1
ATOM 2220 C CA . TYR B 1 129 ? -2.973 -17.469 -12.883 1 97.44 129 TYR B CA 1
ATOM 2221 C C . TYR B 1 129 ? -3.961 -18.625 -13.062 1 97.44 129 TYR B C 1
ATOM 2223 O O . TYR B 1 129 ? -3.672 -19.594 -13.758 1 97.44 129 TYR B O 1
ATOM 2231 N N . GLY B 1 130 ? -5.152 -18.469 -12.438 1 96.19 130 GLY B N 1
ATOM 2232 C CA . GLY B 1 130 ? -6.168 -19.516 -12.523 1 96.19 130 GLY B CA 1
ATOM 2233 C C . GLY B 1 130 ? -6.609 -19.797 -13.945 1 96.19 130 GLY B C 1
ATOM 2234 O O . GLY B 1 130 ? -7.09 -20.906 -14.242 1 96.19 130 GLY B O 1
ATOM 2235 N N . ASP B 1 131 ? -6.508 -18.859 -14.805 1 95.31 131 ASP B N 1
ATOM 2236 C CA . ASP B 1 131 ? -6.918 -19.047 -16.188 1 95.31 131 ASP B CA 1
ATOM 2237 C C . ASP B 1 131 ? -5.723 -19.406 -17.062 1 95.31 131 ASP B C 1
ATOM 2239 O O . ASP B 1 131 ? -5.812 -19.359 -18.297 1 95.31 131 ASP B O 1
ATOM 2243 N N . ALA B 1 132 ? -4.535 -19.578 -16.469 1 96.25 132 ALA B N 1
ATOM 2244 C CA . ALA B 1 132 ? -3.312 -20.047 -17.109 1 96.25 132 ALA B CA 1
ATOM 2245 C C . ALA B 1 132 ? -2.766 -18.984 -18.078 1 96.25 132 ALA B C 1
ATOM 2247 O O . ALA B 1 132 ? -2.051 -19.312 -19.031 1 96.25 132 ALA B O 1
ATOM 2248 N N . SER B 1 133 ? -3.092 -17.766 -17.891 1 96.62 133 SER B N 1
ATOM 2249 C CA . SER B 1 133 ? -2.697 -16.734 -18.844 1 96.62 133 SER B CA 1
ATOM 2250 C C . SER B 1 133 ? -1.415 -16.031 -18.391 1 96.62 133 SER B C 1
ATOM 2252 O O . SER B 1 133 ? -0.958 -15.086 -19.031 1 96.62 133 SER B O 1
ATOM 2254 N N . GLY B 1 134 ? -0.852 -16.453 -17.328 1 97.44 134 GLY B N 1
ATOM 2255 C CA . GLY B 1 134 ? 0.345 -15.852 -16.766 1 97.44 134 GLY B CA 1
ATOM 2256 C C . GLY B 1 134 ? 0.723 -16.438 -15.414 1 97.44 134 GLY B C 1
ATOM 2257 O O . GLY B 1 134 ? 0.294 -17.531 -15.07 1 97.44 134 GLY B O 1
ATOM 2258 N N . ARG B 1 135 ? 1.609 -15.734 -14.672 1 98.44 135 ARG B N 1
ATOM 2259 C CA . ARG B 1 135 ? 2.121 -16.234 -13.406 1 98.44 135 ARG B CA 1
ATOM 2260 C C . ARG B 1 135 ? 2.504 -15.094 -12.477 1 98.44 135 ARG B C 1
ATOM 2262 O O . ARG B 1 135 ? 2.678 -13.961 -12.914 1 98.44 135 ARG B O 1
ATOM 2269 N N . TYR B 1 136 ? 2.494 -15.398 -11.25 1 98.75 136 TYR B N 1
ATOM 2270 C CA . TYR B 1 136 ? 2.914 -14.461 -10.211 1 98.75 136 TYR B CA 1
ATOM 2271 C C . TYR B 1 136 ? 4.023 -15.055 -9.352 1 98.75 136 TYR B C 1
ATOM 2273 O O . TYR B 1 136 ? 4.137 -16.281 -9.234 1 98.75 136 TYR B O 1
ATOM 2281 N N . THR B 1 137 ? 4.828 -14.242 -8.75 1 98.88 137 THR B N 1
ATOM 2282 C CA . THR B 1 137 ? 5.824 -14.586 -7.746 1 98.88 137 THR B CA 1
ATOM 2283 C C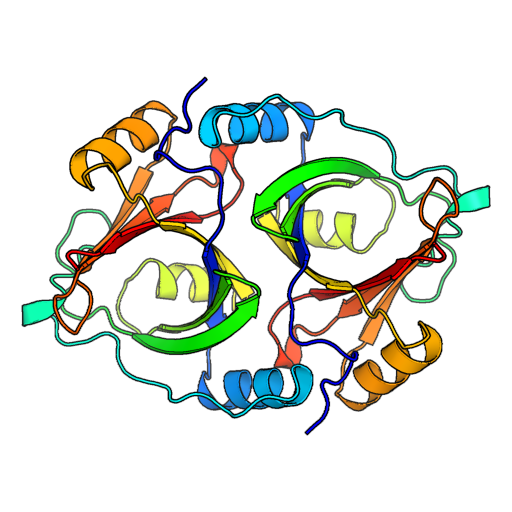 . THR B 1 137 ? 5.879 -13.531 -6.648 1 98.88 137 THR B C 1
ATOM 2285 O O . THR B 1 137 ? 6 -12.336 -6.934 1 98.88 137 THR B O 1
ATOM 2288 N N . TYR B 1 138 ? 5.727 -13.945 -5.434 1 98.94 138 TYR B N 1
ATOM 2289 C CA . TYR B 1 138 ? 5.941 -13.086 -4.277 1 98.94 138 TYR B CA 1
ATOM 2290 C C . TYR B 1 138 ? 7.383 -13.172 -3.793 1 98.94 138 TYR B C 1
ATOM 2292 O O . TYR B 1 138 ? 7.859 -14.258 -3.443 1 98.94 138 TYR B O 1
ATOM 2300 N N . MET B 1 139 ? 8.047 -12.062 -3.756 1 98.94 139 MET B N 1
ATOM 2301 C CA . MET B 1 139 ? 9.391 -11.93 -3.195 1 98.94 139 MET B CA 1
ATOM 2302 C C . MET B 1 139 ? 9.344 -11.234 -1.839 1 98.94 139 MET B C 1
ATOM 2304 O O . MET B 1 139 ? 8.812 -10.125 -1.721 1 98.94 139 MET B O 1
ATOM 2308 N N . ASN B 1 140 ? 9.828 -11.914 -0.813 1 98.62 140 ASN B N 1
ATOM 2309 C CA . ASN B 1 140 ? 9.961 -11.281 0.494 1 98.62 140 ASN B CA 1
ATOM 2310 C C . ASN B 1 140 ? 11.07 -10.227 0.496 1 98.62 140 ASN B C 1
ATOM 2312 O O . ASN B 1 140 ? 12.25 -10.562 0.444 1 98.62 140 ASN B O 1
ATOM 2316 N N . ALA B 1 141 ? 10.727 -8.984 0.568 1 98.69 141 ALA B N 1
ATOM 2317 C CA . ALA B 1 141 ? 11.664 -7.863 0.529 1 98.69 141 ALA B CA 1
ATOM 2318 C C . ALA B 1 141 ? 11.578 -7.031 1.803 1 98.69 141 ALA B C 1
ATOM 2320 O O . ALA B 1 141 ? 11.945 -5.852 1.809 1 98.69 141 ALA B O 1
ATOM 2321 N N . TYR B 1 142 ? 11.109 -7.512 2.906 1 97.88 142 TYR B N 1
ATOM 2322 C CA . TYR B 1 142 ? 10.875 -6.762 4.133 1 97.88 142 TYR B CA 1
ATOM 2323 C C . TYR B 1 142 ? 12.172 -6.156 4.66 1 97.88 142 TYR B C 1
ATOM 2325 O O . TYR B 1 142 ? 12.172 -5.059 5.223 1 97.88 142 TYR B O 1
ATOM 2333 N N . LYS B 1 143 ? 13.227 -6.879 4.48 1 97.56 143 LYS B N 1
ATOM 2334 C CA . LYS B 1 143 ? 14.5 -6.414 5.02 1 97.56 143 LYS B CA 1
ATOM 2335 C C . LYS B 1 143 ? 14.859 -5.039 4.469 1 97.56 143 LYS B C 1
ATOM 2337 O O . LYS B 1 143 ? 15.211 -4.133 5.227 1 97.56 143 LYS B O 1
ATOM 2342 N N . ASP B 1 144 ? 14.734 -4.883 3.178 1 98.25 144 ASP B N 1
ATOM 2343 C CA . ASP B 1 144 ? 15.281 -3.684 2.553 1 98.25 144 ASP B CA 1
ATOM 2344 C C . ASP B 1 144 ? 14.172 -2.752 2.078 1 98.25 144 ASP B C 1
ATOM 2346 O O . ASP B 1 144 ? 14.266 -1.533 2.236 1 98.25 144 ASP B O 1
ATOM 2350 N N . LEU B 1 145 ? 13.094 -3.328 1.51 1 98.81 145 LEU B N 1
ATOM 2351 C CA . LEU B 1 145 ? 12.047 -2.518 0.901 1 98.81 145 LEU B CA 1
ATOM 2352 C C . LEU B 1 145 ? 10.828 -2.432 1.812 1 98.81 145 LEU B C 1
ATOM 2354 O O . LEU B 1 145 ? 9.867 -1.72 1.509 1 98.81 145 LEU B O 1
ATOM 2358 N N . LYS B 1 146 ? 10.742 -3.178 2.893 1 98.69 146 LYS B N 1
ATOM 2359 C CA . LYS B 1 146 ? 9.773 -3.123 3.984 1 98.69 146 LYS B CA 1
ATOM 2360 C C . LYS B 1 146 ? 8.398 -3.619 3.531 1 98.69 146 LYS B C 1
ATOM 2362 O O . LYS B 1 146 ? 7.371 -3.176 4.047 1 98.69 146 LYS B O 1
ATOM 2367 N N . CYS B 1 147 ? 8.391 -4.465 2.564 1 98.56 147 CYS B N 1
ATOM 2368 C CA . CYS B 1 147 ? 7.152 -5.098 2.111 1 98.56 147 CYS B CA 1
ATOM 2369 C C . CYS B 1 147 ? 7.445 -6.359 1.313 1 98.56 147 CYS B C 1
ATOM 2371 O O . CYS B 1 147 ? 8.602 -6.742 1.146 1 98.56 147 CYS B O 1
ATOM 2373 N N . ILE B 1 148 ? 6.363 -7.062 0.952 1 98.75 148 ILE B N 1
ATOM 2374 C CA . ILE B 1 148 ? 6.41 -8.086 -0.088 1 98.75 148 ILE B CA 1
ATOM 2375 C C . ILE B 1 148 ? 6.262 -7.434 -1.46 1 98.75 148 ILE B C 1
ATOM 2377 O O . ILE B 1 148 ? 5.426 -6.543 -1.644 1 98.75 148 ILE B O 1
ATOM 2381 N N . VAL B 1 149 ? 7.066 -7.859 -2.367 1 98.88 149 VAL B N 1
ATOM 2382 C CA . VAL B 1 149 ? 6.965 -7.438 -3.76 1 98.88 149 VAL B CA 1
ATOM 2383 C C . VAL B 1 149 ? 6.383 -8.578 -4.602 1 98.88 149 VAL B C 1
ATOM 2385 O O . VAL B 1 149 ? 6.844 -9.719 -4.512 1 98.88 149 VAL B O 1
ATOM 2388 N N . GLU B 1 150 ? 5.402 -8.266 -5.363 1 98.94 150 GLU B N 1
ATOM 2389 C CA . GLU B 1 150 ? 4.852 -9.25 -6.289 1 98.94 150 GLU B CA 1
ATOM 2390 C C . GLU B 1 150 ? 5.309 -8.984 -7.719 1 98.94 150 GLU B C 1
ATOM 2392 O O . GLU B 1 150 ? 5.254 -7.844 -8.188 1 98.94 150 GLU B O 1
ATOM 2397 N N . LEU B 1 151 ? 5.82 -9.969 -8.352 1 98.88 151 LEU B N 1
ATOM 2398 C CA . LEU B 1 151 ? 6.148 -9.938 -9.766 1 98.88 151 LEU B CA 1
ATOM 2399 C C . LEU B 1 151 ? 5.059 -10.602 -10.594 1 98.88 151 LEU B C 1
ATOM 2401 O O . LEU B 1 151 ? 4.602 -11.703 -10.258 1 98.88 151 LEU B O 1
ATOM 2405 N N . LEU B 1 152 ? 4.625 -9.914 -11.633 1 98.75 152 LEU B N 1
ATOM 2406 C CA . LEU B 1 152 ? 3.578 -10.422 -12.516 1 98.75 152 LEU B CA 1
ATOM 2407 C C . LEU B 1 152 ? 4.09 -10.562 -13.945 1 98.75 152 LEU B C 1
ATOM 2409 O O . LEU B 1 152 ? 4.727 -9.648 -14.477 1 98.75 152 LEU B O 1
ATOM 2413 N N . GLU B 1 153 ? 3.834 -11.688 -14.539 1 98.31 153 GLU B N 1
ATOM 2414 C CA . GLU B 1 153 ? 4.16 -11.953 -15.938 1 98.31 153 GLU B CA 1
ATOM 2415 C C . GLU B 1 153 ? 2.943 -12.477 -16.703 1 98.31 153 GLU B C 1
ATOM 2417 O O . GLU B 1 153 ? 2.383 -13.516 -16.344 1 98.31 153 GLU B O 1
ATOM 2422 N N . SER B 1 154 ? 2.549 -11.734 -17.734 1 94.88 154 SER B N 1
ATOM 2423 C CA . SER B 1 154 ? 1.43 -12.156 -18.578 1 94.88 154 SER B CA 1
ATOM 2424 C C . SER B 1 154 ? 1.918 -12.781 -19.875 1 94.88 154 SER B C 1
ATOM 2426 O O . SER B 1 154 ? 2.879 -12.297 -20.484 1 94.88 154 SER B O 1
ATOM 2428 N N . ASP B 1 155 ? 1.332 -13.891 -20.25 1 90.31 155 ASP B N 1
ATOM 2429 C CA . ASP B 1 155 ? 1.683 -14.539 -21.516 1 90.31 155 ASP B CA 1
ATOM 2430 C C . ASP B 1 155 ? 1.03 -13.828 -22.703 1 90.31 155 ASP B C 1
ATOM 2432 O O . ASP B 1 155 ? 1.391 -14.078 -23.844 1 90.31 155 ASP B O 1
ATOM 2436 N N . ARG B 1 156 ? 0.023 -13.078 -22.406 1 72.94 156 ARG B N 1
ATOM 2437 C CA . ARG B 1 156 ? -0.64 -12.406 -23.516 1 72.94 156 ARG B CA 1
ATOM 2438 C C . ARG B 1 156 ? -0.118 -10.984 -23.688 1 72.94 156 ARG B C 1
ATOM 2440 O O . ARG B 1 156 ? 0.348 -10.367 -22.719 1 72.94 156 ARG B O 1
#

Solvent-accessible surface area (backbone atoms only — not comparable to full-atom values): 15624 Å² total; per-residue (Å²): 108,71,24,55,47,64,43,50,44,54,33,30,41,34,29,39,41,91,50,52,68,65,32,46,48,46,44,16,55,43,33,22,50,78,66,60,68,71,42,67,52,53,52,42,94,52,15,58,33,27,41,68,88,33,83,26,73,70,44,47,31,37,37,34,64,41,81,24,42,80,67,26,31,42,34,44,34,22,49,47,91,38,75,37,74,61,33,49,42,39,72,74,68,43,60,22,69,53,35,44,26,32,59,25,70,93,61,54,68,71,58,37,51,51,48,41,41,75,74,70,31,40,78,41,35,36,30,33,33,43,82,62,51,30,34,40,35,36,29,46,26,50,89,55,70,31,36,35,39,33,42,35,44,66,76,114,107,71,23,54,47,64,44,49,43,53,33,32,40,33,30,41,40,90,50,53,70,65,32,46,49,46,45,17,56,43,36,24,50,78,66,61,70,73,43,68,52,53,52,42,92,53,16,57,33,26,40,69,88,32,83,26,74,70,44,48,32,37,36,33,62,42,81,24,44,77,68,26,32,43,34,43,34,22,49,48,89,38,75,37,74,60,32,49,42,39,73,75,68,43,62,23,71,54,34,43,25,32,61,26,70,91,61,54,68,72,59,37,50,50,47,43,40,76,74,70,30,40,77,43,34,36,29,32,33,44,82,63,51,30,36,42,36,36,30,45,26,49,88,56,69,31,35,34,38,32,42,34,45,66,76,112

Sequence (312 aa):
MSAVVGTDLVCQVGFIVKDINATKKKWAEFLGVEEPEAALCGEYETTRTEFKGQPAPEANSYLAFFDVGPGLQLELIQPNEAPSTWRNYLNEHGEGIHHVAFNIKGMKMPEAVKRCEDLGMVLEQKGEYGDASGRYTYMNAYKDLKCIVELLESDRMSAVVGTDLVCQVGFIVKDINATKKKWAEFLGVEEPEAALCGEYETTRTEFKGQPAPEANSYLAFFDVGPGLQLELIQPNEAPSTWRNYLNEHGEGIHHVAFNIKGMKMPEAVKRCEDLGMVLEQKGEYGDASGRYTYMNAYKDLKCIVELLESDR

pLDDT: mean 97.67, std 3.18, range [72.94, 98.94]

Nearest PDB structures (foldseek):
  3gm5-assembly1_A-2  TM=8.911E-01  e=1.803E-20  Caldanaerobacter subterraneus subsp. tengcongensis MB4
  3oa4-assembly1_A-2  TM=7.732E-01  e=4.662E-08  Halalkalibacterium halodurans C-125
  6bu2-assembly1_A  TM=7.029E-01  e=1.375E-08  Mycobacterium tuberculosis H37Rv
  3m2t-assembly1_A-2  TM=3.054E-01  e=8.114E-01  Chromobacterium violaceum
  3m2t-assembly1_B-2  TM=3.643E-01  e=1.406E+00  Chromobacterium violaceum

Organism: NCBI:txid1796616